Protein AF-A0A7V8NP99-F1 (afdb_monomer_lite)

Organism: NCBI:txid2741543

Structure (mmCIF, N/CA/C/O backbone):
data_AF-A0A7V8NP99-F1
#
_entry.id   AF-A0A7V8NP99-F1
#
loop_
_atom_site.group_PDB
_atom_site.id
_atom_site.type_symbol
_atom_site.label_atom_id
_atom_site.label_alt_id
_atom_site.label_comp_id
_atom_site.label_asym_id
_atom_site.label_entity_id
_atom_site.label_seq_id
_atom_site.pdbx_PDB_ins_code
_atom_site.Cartn_x
_atom_site.Cartn_y
_atom_site.Cartn_z
_atom_site.occupancy
_atom_site.B_iso_or_equiv
_atom_site.auth_seq_id
_atom_site.auth_comp_id
_atom_site.auth_asym_id
_atom_site.auth_atom_id
_atom_site.pdbx_PDB_model_num
ATOM 1 N N . MET A 1 1 ? -17.734 -12.694 -2.875 1.00 79.62 1 MET A N 1
ATOM 2 C CA . MET A 1 1 ? -16.643 -11.754 -2.578 1.00 79.62 1 MET A CA 1
ATOM 3 C C . MET A 1 1 ? -16.928 -11.156 -1.221 1.00 79.62 1 MET A C 1
ATOM 5 O O . MET A 1 1 ? -18.012 -10.601 -1.042 1.00 79.62 1 MET A O 1
ATOM 9 N N . THR A 1 2 ? -16.021 -11.348 -0.272 1.00 93.38 2 THR A N 1
ATOM 10 C CA . THR A 1 2 ? -16.090 -10.681 1.034 1.00 93.38 2 THR A CA 1
ATOM 11 C C . THR A 1 2 ? -15.295 -9.384 0.948 1.00 93.38 2 THR A C 1
ATOM 13 O O . THR A 1 2 ? -14.286 -9.333 0.252 1.00 93.38 2 THR A O 1
ATOM 16 N N . LEU A 1 3 ? -15.763 -8.329 1.617 1.00 96.88 3 LEU A N 1
ATOM 17 C CA . LEU A 1 3 ? -15.001 -7.090 1.746 1.00 96.88 3 LEU A CA 1
ATOM 18 C C . LEU A 1 3 ? -14.357 -7.024 3.122 1.00 96.88 3 LEU A C 1
ATOM 20 O O . LEU A 1 3 ? -15.030 -7.179 4.146 1.00 96.88 3 LEU A O 1
ATOM 24 N N . HIS A 1 4 ? -13.061 -6.748 3.132 1.00 97.94 4 HIS A N 1
ATOM 25 C CA . HIS A 1 4 ? -12.257 -6.646 4.339 1.00 97.94 4 HIS A CA 1
ATOM 26 C C . HIS A 1 4 ? -12.009 -5.178 4.634 1.00 97.94 4 HIS A C 1
ATOM 28 O O . HIS A 1 4 ? -11.407 -4.467 3.833 1.00 97.94 4 HIS A O 1
ATOM 34 N N . LYS A 1 5 ? -12.493 -4.704 5.783 1.00 98.38 5 LYS A N 1
ATOM 35 C CA . LYS A 1 5 ? -12.239 -3.328 6.213 1.00 98.38 5 LYS A CA 1
ATOM 36 C C . LYS A 1 5 ? -10.788 -3.178 6.640 1.00 98.38 5 LYS A C 1
ATOM 38 O O . LYS A 1 5 ? -10.264 -4.023 7.378 1.00 98.38 5 LYS A O 1
ATOM 43 N N . ALA A 1 6 ? -10.188 -2.080 6.220 1.00 98.44 6 ALA A N 1
ATOM 44 C CA . ALA A 1 6 ? -8.817 -1.720 6.501 1.00 98.44 6 ALA A CA 1
ATOM 45 C C . ALA A 1 6 ? -8.732 -0.268 6.974 1.00 98.44 6 ALA A C 1
ATOM 47 O O . ALA A 1 6 ? -9.641 0.528 6.724 1.00 98.44 6 ALA A O 1
ATOM 48 N N . PHE A 1 7 ? -7.626 0.062 7.628 1.00 98.62 7 PHE A N 1
ATOM 49 C CA . PHE A 1 7 ? -7.262 1.440 7.917 1.00 98.62 7 PHE A CA 1
ATOM 50 C C . PHE A 1 7 ? -5.791 1.677 7.590 1.00 98.62 7 PHE A C 1
ATOM 52 O O . PHE A 1 7 ? -4.972 0.760 7.727 1.00 98.62 7 PHE A O 1
ATOM 59 N N . ASP A 1 8 ? -5.475 2.910 7.226 1.00 97.62 8 ASP A N 1
ATOM 60 C CA . ASP A 1 8 ? -4.119 3.431 7.122 1.00 97.62 8 ASP A CA 1
ATOM 61 C C . ASP A 1 8 ? -3.995 4.752 7.893 1.00 97.62 8 ASP A C 1
ATOM 63 O O . ASP A 1 8 ? -4.991 5.381 8.258 1.00 97.62 8 ASP A O 1
ATOM 67 N N . ALA A 1 9 ? -2.766 5.110 8.256 1.00 97.06 9 ALA A N 1
ATOM 68 C CA . ALA A 1 9 ? -2.463 6.368 8.926 1.00 97.06 9 ALA A CA 1
ATOM 69 C C . ALA A 1 9 ? -0.981 6.704 8.774 1.00 97.06 9 ALA A C 1
ATOM 71 O O . ALA A 1 9 ? -0.124 5.824 8.893 1.00 97.06 9 ALA A O 1
ATOM 72 N N . ALA A 1 10 ? -0.657 7.991 8.635 1.00 95.31 10 ALA A N 1
ATOM 73 C CA . ALA A 1 10 ? 0.732 8.436 8.711 1.00 95.31 10 ALA A CA 1
ATOM 74 C C . ALA A 1 10 ? 1.355 8.065 10.066 1.00 95.31 10 ALA A C 1
ATOM 76 O O . ALA A 1 10 ? 2.412 7.438 10.123 1.00 95.31 10 ALA A O 1
ATOM 77 N N . PHE A 1 11 ? 0.649 8.365 11.159 1.00 96.69 11 PHE A N 1
ATOM 78 C CA . PHE A 1 11 ? 1.047 7.992 12.513 1.00 96.69 11 PHE A CA 1
ATOM 79 C C . PHE A 1 11 ? 0.079 6.940 13.067 1.00 96.69 11 PHE A C 1
ATOM 81 O O . PHE A 1 11 ? -1.113 7.225 13.215 1.00 96.69 11 PHE A O 1
ATOM 88 N N . PRO A 1 12 ? 0.555 5.723 13.377 1.00 95.75 12 PRO A N 1
ATOM 89 C CA . PRO A 1 12 ? -0.329 4.622 13.722 1.00 95.75 12 PRO A CA 1
ATOM 90 C C . PRO A 1 12 ? -1.049 4.862 15.061 1.00 95.75 12 PRO A C 1
ATOM 92 O O . PRO A 1 12 ? -0.386 5.156 16.068 1.00 95.75 12 PRO A O 1
ATOM 95 N N . PRO A 1 13 ? -2.381 4.664 15.127 1.00 97.00 13 PRO A N 1
ATOM 96 C CA . PRO A 1 13 ? -3.151 4.834 16.357 1.00 97.00 13 PRO A CA 1
ATOM 97 C C . PRO A 1 13 ? -2.759 3.807 17.430 1.00 97.00 13 PRO A C 1
ATOM 99 O O . PRO A 1 13 ? -2.064 2.826 17.168 1.00 97.00 13 PRO A O 1
ATOM 102 N N . LEU A 1 14 ? -3.226 3.999 18.667 1.00 96.62 14 LEU A N 1
ATOM 103 C CA . LEU A 1 14 ? -2.971 3.047 19.760 1.00 96.62 14 LEU A CA 1
ATOM 104 C C . LEU A 1 14 ? -3.678 1.699 19.555 1.00 96.62 14 LEU A C 1
ATOM 106 O O . LEU A 1 14 ? -3.189 0.674 20.027 1.00 96.62 14 LEU A O 1
ATOM 110 N N . SER A 1 15 ? -4.810 1.694 18.851 1.00 97.00 15 SER A N 1
ATOM 111 C CA . SER A 1 15 ? -5.566 0.493 18.491 1.00 97.00 15 SER A CA 1
ATOM 112 C C . SER A 1 15 ? -6.339 0.701 17.190 1.00 97.00 15 SER A C 1
ATOM 114 O O . SER A 1 15 ? -6.583 1.835 16.779 1.00 97.00 15 SER A O 1
ATOM 116 N N . ALA A 1 16 ? -6.712 -0.397 16.536 1.00 97.69 16 ALA A N 1
ATOM 117 C CA . ALA A 1 16 ? -7.384 -0.346 15.245 1.00 97.69 16 ALA A CA 1
ATOM 118 C C . ALA A 1 16 ? -8.813 0.219 15.362 1.00 97.69 16 ALA A C 1
ATOM 120 O O . ALA A 1 16 ? -9.499 -0.071 16.349 1.00 97.69 16 ALA A O 1
ATOM 121 N N . PRO A 1 17 ? -9.294 0.966 14.352 1.00 98.25 17 PRO A N 1
ATOM 122 C CA . PRO A 1 17 ? -10.703 1.320 14.237 1.00 98.25 17 PRO A CA 1
ATOM 123 C C . PRO A 1 17 ? -11.612 0.086 14.261 1.00 98.25 17 PRO A C 1
ATOM 125 O O . PRO A 1 17 ? -11.267 -0.983 13.747 1.00 98.25 17 PRO A O 1
ATOM 128 N N . ILE A 1 18 ? -12.795 0.232 14.861 1.00 96.44 18 ILE A N 1
ATOM 129 C CA . ILE A 1 18 ? -13.733 -0.880 15.065 1.00 96.44 18 ILE A CA 1
ATOM 130 C C . ILE A 1 18 ? -14.098 -1.539 13.729 1.00 96.44 18 ILE A C 1
ATOM 132 O O . ILE A 1 18 ? -14.502 -0.882 12.771 1.00 96.44 18 ILE A O 1
ATOM 136 N N . GLY A 1 19 ? -13.996 -2.868 13.693 1.00 96.44 19 GLY A N 1
ATOM 137 C CA . GLY A 1 19 ? -14.351 -3.680 12.531 1.00 96.44 19 GLY A CA 1
ATOM 138 C C . GLY A 1 19 ? -13.280 -3.740 11.441 1.00 96.44 19 GLY A C 1
ATOM 139 O O . GLY A 1 19 ? -13.489 -4.457 10.466 1.00 96.44 19 GLY A O 1
ATOM 140 N N . CYS A 1 20 ? -12.149 -3.041 11.592 1.00 98.19 20 CYS A N 1
ATOM 141 C CA . CYS A 1 20 ? -11.011 -3.217 10.696 1.00 98.19 20 CYS A CA 1
ATOM 142 C C . CYS A 1 20 ? -10.295 -4.541 10.977 1.00 98.19 20 CYS A C 1
ATOM 144 O O . CYS A 1 20 ? -10.044 -4.919 12.120 1.00 98.19 20 CYS A O 1
ATOM 146 N N . SER A 1 21 ? -9.960 -5.231 9.896 1.00 97.69 21 SER A N 1
ATOM 147 C CA . SER A 1 21 ? -9.297 -6.539 9.880 1.00 97.69 21 SER A CA 1
ATOM 148 C C . SER A 1 21 ? -7.884 -6.475 9.285 1.00 97.69 21 SER A C 1
ATOM 150 O O . SER A 1 21 ? -7.116 -7.435 9.389 1.00 97.69 21 SER A O 1
ATOM 152 N N . ILE A 1 22 ? -7.536 -5.326 8.700 1.00 97.75 22 ILE A N 1
ATOM 153 C CA . ILE A 1 22 ? -6.258 -5.045 8.056 1.00 97.75 22 ILE A CA 1
ATOM 154 C C . ILE A 1 22 ? -5.721 -3.709 8.581 1.00 97.75 22 ILE A C 1
ATOM 156 O O . ILE A 1 22 ? -6.470 -2.735 8.670 1.00 97.75 22 ILE A O 1
ATOM 160 N N . ALA A 1 23 ? -4.432 -3.674 8.907 1.00 97.50 23 ALA A N 1
ATOM 161 C CA . ALA A 1 23 ? -3.663 -2.453 9.113 1.00 97.50 23 ALA A CA 1
ATOM 162 C C . ALA A 1 23 ? -2.744 -2.220 7.910 1.00 97.50 23 ALA A C 1
ATOM 164 O O . ALA A 1 23 ? -2.070 -3.139 7.439 1.00 97.50 23 ALA A O 1
ATOM 165 N N . ILE A 1 24 ? -2.701 -0.992 7.428 1.00 97.31 24 ILE A N 1
ATOM 166 C CA . ILE A 1 24 ? -1.876 -0.570 6.304 1.00 97.31 24 ILE A CA 1
ATOM 167 C C . ILE A 1 24 ? -0.956 0.536 6.824 1.00 97.31 24 ILE A C 1
ATOM 169 O O . ILE A 1 24 ? -1.385 1.379 7.612 1.00 97.31 24 ILE A O 1
ATOM 173 N N . GLY A 1 25 ? 0.310 0.524 6.425 1.00 96.62 25 GLY A N 1
ATOM 174 C CA . GLY A 1 25 ? 1.291 1.443 6.992 1.00 96.62 25 GLY A CA 1
ATOM 175 C C . GLY A 1 25 ? 2.533 1.596 6.133 1.00 96.62 25 GLY A C 1
ATOM 176 O O . GLY A 1 25 ? 2.891 0.709 5.351 1.00 96.62 25 GLY A O 1
ATOM 177 N N . TYR A 1 26 ? 3.199 2.737 6.293 1.00 97.88 26 TYR A N 1
ATOM 178 C CA . TYR A 1 26 ? 4.383 3.069 5.516 1.00 97.88 26 TYR A CA 1
ATOM 179 C C . TYR A 1 26 ? 5.595 2.261 5.968 1.00 97.88 26 TYR A C 1
ATOM 181 O O . TYR A 1 26 ? 5.900 2.176 7.159 1.00 97.88 26 TYR A O 1
ATOM 189 N N . ILE A 1 27 ? 6.315 1.710 4.995 1.00 96.94 27 ILE A N 1
ATOM 190 C CA . ILE A 1 27 ? 7.559 0.959 5.201 1.00 96.94 27 ILE A CA 1
ATOM 191 C C . ILE A 1 27 ? 8.789 1.661 4.622 1.00 96.94 27 ILE A C 1
ATOM 193 O O . ILE A 1 27 ? 9.912 1.244 4.891 1.00 96.94 27 ILE A O 1
ATOM 197 N N . GLY A 1 28 ? 8.601 2.725 3.838 1.00 97.56 28 GLY A N 1
ATOM 198 C CA . GLY A 1 28 ? 9.699 3.475 3.240 1.00 97.56 28 GLY A CA 1
ATOM 199 C C . GLY A 1 28 ? 9.266 4.376 2.088 1.00 97.56 28 GLY A C 1
ATOM 200 O O . GLY A 1 28 ? 8.075 4.571 1.843 1.00 97.56 28 GLY A O 1
ATOM 201 N N . GLY A 1 29 ? 10.271 4.885 1.377 1.00 97.19 29 GLY A N 1
ATOM 202 C CA . GLY A 1 29 ? 10.128 5.819 0.262 1.00 97.19 29 GLY A CA 1
ATOM 203 C C . GLY A 1 29 ? 10.403 7.258 0.688 1.00 97.19 29 GLY A C 1
ATOM 204 O O . GLY A 1 29 ? 10.191 7.629 1.846 1.00 97.19 29 GLY A O 1
ATOM 205 N N . LYS A 1 30 ? 10.930 8.074 -0.232 1.00 96.69 30 LYS A N 1
ATOM 206 C CA . LYS A 1 30 ? 11.382 9.439 0.095 1.00 96.69 30 LYS A CA 1
ATOM 207 C C . LYS A 1 30 ? 10.254 10.402 0.462 1.00 96.69 30 LYS A C 1
ATOM 209 O O . LYS A 1 30 ? 10.541 11.447 1.042 1.00 96.69 30 LYS A O 1
ATOM 214 N N . ARG A 1 31 ? 8.999 10.068 0.145 1.00 97.06 31 ARG A N 1
ATOM 215 C CA . ARG A 1 31 ? 7.827 10.900 0.454 1.00 97.06 31 ARG A CA 1
ATOM 216 C C . ARG A 1 31 ? 7.013 10.405 1.648 1.00 97.06 31 ARG A C 1
ATOM 218 O O . ARG A 1 31 ? 6.062 11.075 2.040 1.00 97.06 31 ARG A O 1
ATOM 225 N N . ALA A 1 32 ? 7.388 9.283 2.264 1.00 96.38 32 ALA A N 1
ATOM 226 C CA . ALA A 1 32 ? 6.669 8.765 3.421 1.00 96.38 32 ALA A CA 1
ATOM 227 C C . ALA A 1 32 ? 6.763 9.745 4.600 1.00 96.38 32 ALA A C 1
ATOM 229 O O . ALA A 1 32 ? 7.853 10.060 5.075 1.00 96.38 32 ALA A O 1
ATOM 230 N N . THR A 1 33 ? 5.614 10.204 5.105 1.00 95.25 33 THR A N 1
ATOM 231 C CA . THR A 1 33 ? 5.568 11.140 6.242 1.00 95.25 33 THR A CA 1
ATOM 232 C C . THR A 1 33 ? 6.127 10.519 7.523 1.00 95.25 33 THR A C 1
ATOM 234 O O . THR A 1 33 ? 6.794 11.197 8.300 1.00 95.25 33 THR A O 1
ATOM 237 N N . ASN A 1 34 ? 5.858 9.231 7.749 1.00 96.06 34 ASN A N 1
ATOM 238 C CA . ASN A 1 34 ? 6.353 8.490 8.903 1.00 96.06 34 ASN A CA 1
ATOM 239 C C . ASN A 1 34 ? 6.391 6.990 8.596 1.00 96.06 34 ASN A C 1
ATOM 241 O O . ASN A 1 34 ? 5.351 6.362 8.422 1.00 96.06 34 ASN A O 1
ATOM 245 N N . VAL A 1 35 ? 7.588 6.409 8.547 1.00 97.50 35 VAL A N 1
ATOM 246 C CA . VAL A 1 35 ? 7.756 4.957 8.415 1.00 97.50 35 VAL A CA 1
ATOM 247 C C . VAL A 1 35 ? 7.428 4.306 9.753 1.00 97.50 35 VAL A C 1
ATOM 249 O O . VAL A 1 35 ? 8.059 4.614 10.764 1.00 97.50 35 VAL A O 1
ATOM 252 N N . TRP A 1 36 ? 6.454 3.398 9.759 1.00 96.62 36 TRP A N 1
ATOM 253 C CA . TRP A 1 36 ? 6.044 2.712 10.978 1.00 96.62 36 TRP A CA 1
ATOM 254 C C . TRP A 1 36 ? 7.177 1.819 11.482 1.00 96.62 36 TRP A C 1
ATOM 256 O O . TRP A 1 36 ? 7.706 0.962 10.769 1.00 96.62 36 TRP A O 1
ATOM 266 N N . THR A 1 37 ? 7.517 1.987 12.751 1.00 94.19 37 THR A N 1
ATOM 267 C CA . THR A 1 37 ? 8.476 1.142 13.452 1.00 94.19 37 THR A CA 1
ATOM 268 C C . THR A 1 37 ? 7.926 -0.272 13.641 1.00 94.19 37 THR A C 1
ATOM 270 O O . THR A 1 37 ? 6.717 -0.521 13.659 1.00 94.19 37 THR A O 1
ATOM 273 N N . LEU A 1 38 ? 8.825 -1.226 13.884 1.00 91.94 38 LEU A N 1
ATOM 274 C CA . LEU A 1 38 ? 8.449 -2.605 14.198 1.00 91.94 38 LEU A CA 1
ATOM 275 C C . LEU A 1 38 ? 7.500 -2.701 15.406 1.00 91.94 38 LEU A C 1
ATOM 277 O O . LEU A 1 38 ? 6.571 -3.510 15.403 1.00 91.94 38 LEU A O 1
ATOM 281 N N . GLN A 1 39 ? 7.718 -1.888 16.446 1.00 92.25 39 GLN A N 1
ATOM 282 C CA . GLN A 1 39 ? 6.855 -1.877 17.628 1.00 92.25 39 GLN A CA 1
ATOM 283 C C . GLN A 1 39 ? 5.440 -1.412 17.277 1.00 92.25 39 GLN A C 1
ATOM 285 O O . GLN A 1 39 ? 4.464 -1.977 17.774 1.00 92.25 39 GLN A O 1
ATOM 290 N N . GLU A 1 40 ? 5.319 -0.420 16.398 1.00 95.31 40 GLU A N 1
ATOM 291 C CA . GLU A 1 40 ? 4.025 0.078 15.951 1.00 95.31 40 GLU A CA 1
ATOM 292 C C . GLU A 1 40 ? 3.275 -0.967 15.130 1.00 95.31 40 GLU A C 1
ATOM 294 O O . GLU A 1 40 ? 2.107 -1.222 15.421 1.00 95.31 40 GLU A O 1
ATOM 299 N N . TRP A 1 41 ? 3.951 -1.653 14.205 1.00 94.81 41 TRP A N 1
ATOM 300 C CA . TRP A 1 41 ? 3.371 -2.790 13.489 1.00 94.81 41 TRP A CA 1
ATOM 301 C C . TRP A 1 41 ? 2.950 -3.933 14.424 1.00 94.81 41 TRP A C 1
ATOM 303 O O . TRP A 1 41 ? 1.896 -4.546 14.225 1.00 94.81 41 TRP A O 1
ATOM 313 N N . LYS A 1 42 ? 3.734 -4.220 15.473 1.00 93.12 42 LYS A N 1
ATOM 314 C CA . LYS A 1 42 ? 3.415 -5.262 16.467 1.00 93.12 42 LYS A CA 1
ATOM 315 C C . LYS A 1 42 ? 2.129 -4.970 17.251 1.00 93.12 42 LYS A C 1
ATOM 317 O O . LYS A 1 42 ? 1.462 -5.926 17.648 1.00 93.12 42 LYS A O 1
ATOM 322 N N . ARG A 1 43 ? 1.711 -3.704 17.409 1.00 93.88 43 ARG A N 1
ATOM 323 C CA . ARG A 1 43 ? 0.402 -3.364 18.021 1.00 93.88 43 ARG A CA 1
ATOM 324 C C . ARG A 1 43 ? -0.778 -3.962 17.257 1.00 93.88 43 ARG A C 1
ATOM 326 O O . ARG A 1 43 ? -1.807 -4.262 17.854 1.00 93.88 43 ARG A O 1
ATOM 333 N N . PHE A 1 44 ? -0.609 -4.188 15.957 1.00 95.00 44 PHE A N 1
ATOM 334 C CA . PHE A 1 44 ? -1.636 -4.730 15.070 1.00 95.00 44 PHE A CA 1
ATOM 335 C C . PHE A 1 44 ? -1.325 -6.160 14.621 1.00 95.00 44 PHE A C 1
ATOM 337 O O . PHE A 1 44 ? -1.780 -6.580 13.561 1.00 95.00 44 PHE A O 1
ATOM 344 N N . ALA A 1 45 ? -0.546 -6.927 15.394 1.00 92.50 45 ALA A N 1
ATOM 345 C CA . ALA A 1 45 ? -0.106 -8.271 14.999 1.00 92.50 45 ALA A CA 1
ATOM 346 C C . ALA A 1 45 ? -1.254 -9.283 14.796 1.00 92.50 45 ALA A C 1
ATOM 348 O O . ALA A 1 45 ? -1.068 -10.295 14.122 1.00 92.50 45 ALA A O 1
ATOM 349 N N . LEU A 1 46 ? -2.431 -9.013 15.372 1.00 92.38 46 LEU A N 1
ATOM 350 C CA . LEU A 1 46 ? -3.642 -9.820 15.185 1.00 92.38 46 LEU A CA 1
ATOM 351 C C . LEU A 1 46 ? -4.384 -9.510 13.876 1.00 92.38 46 LEU A C 1
ATOM 353 O O . LEU A 1 46 ? -5.246 -10.288 13.472 1.00 92.38 46 LEU A O 1
ATOM 357 N N . LEU A 1 47 ? -4.065 -8.390 13.224 1.00 95.31 47 LEU A N 1
ATOM 358 C CA . LEU A 1 47 ? -4.631 -8.005 11.937 1.00 95.31 47 LEU A CA 1
ATOM 359 C C . LEU A 1 47 ? -3.774 -8.538 10.789 1.00 95.31 47 LEU A C 1
ATOM 361 O O . LEU A 1 47 ? -2.600 -8.889 10.956 1.00 95.31 47 LEU A O 1
ATOM 365 N N . ARG A 1 48 ? -4.357 -8.560 9.591 1.00 94.56 48 ARG A N 1
ATOM 366 C CA . ARG A 1 48 ? -3.553 -8.603 8.369 1.00 94.56 48 ARG A CA 1
ATOM 367 C C 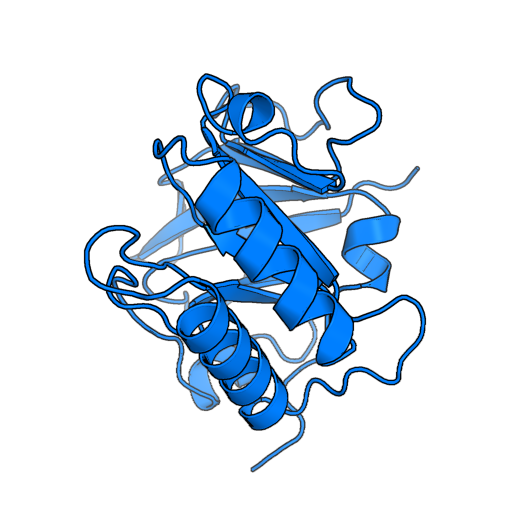. ARG A 1 48 ? -2.822 -7.280 8.185 1.00 94.56 48 ARG A C 1
ATOM 369 O O . ARG A 1 48 ? -3.270 -6.252 8.686 1.00 94.56 48 ARG A O 1
ATOM 376 N N . GLN A 1 49 ? -1.691 -7.314 7.495 1.00 94.88 49 GLN A N 1
ATOM 377 C CA . GLN A 1 49 ? -0.826 -6.151 7.342 1.00 94.88 49 GLN A CA 1
ATOM 378 C C . GLN A 1 49 ? -0.400 -5.967 5.893 1.00 94.88 49 GLN A C 1
ATOM 380 O O . GLN A 1 49 ? -0.013 -6.938 5.240 1.00 94.88 49 GLN A O 1
ATOM 385 N N . ILE A 1 50 ? -0.490 -4.737 5.396 1.00 95.75 50 ILE A N 1
ATOM 386 C CA . ILE A 1 50 ? -0.133 -4.391 4.019 1.00 95.75 50 ILE A CA 1
ATOM 387 C C . ILE A 1 50 ? 0.906 -3.261 4.045 1.00 95.75 50 ILE A C 1
ATOM 389 O O . ILE A 1 50 ? 0.5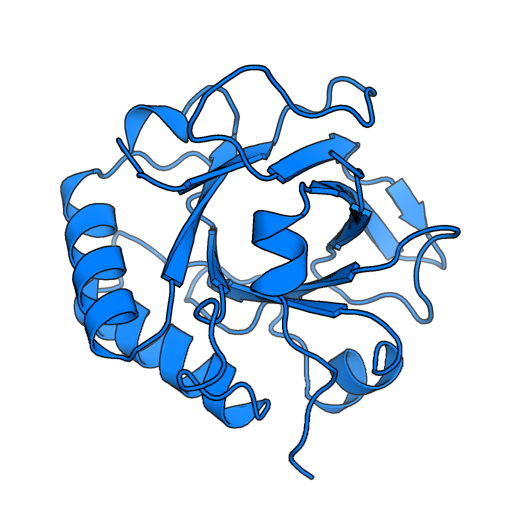97 -2.178 4.547 1.00 95.75 50 ILE A O 1
ATOM 393 N N . PRO A 1 51 ? 2.127 -3.491 3.528 1.00 95.94 51 PRO A N 1
ATOM 394 C CA . PRO A 1 51 ? 3.109 -2.429 3.360 1.00 95.94 51 PRO A CA 1
ATOM 395 C C . PRO A 1 51 ? 2.698 -1.410 2.309 1.00 95.94 51 PRO A C 1
ATOM 397 O O . PRO A 1 51 ? 2.255 -1.785 1.221 1.00 95.94 51 PRO A O 1
ATOM 400 N N . VAL A 1 52 ? 2.999 -0.146 2.594 1.00 98.12 52 VAL A N 1
ATOM 401 C CA . VAL A 1 52 ? 2.964 0.951 1.628 1.00 98.12 52 VAL A CA 1
ATOM 402 C C . VAL A 1 52 ? 4.359 1.552 1.474 1.00 98.12 52 VAL A C 1
ATOM 404 O O . VAL A 1 52 ? 5.022 1.880 2.461 1.00 98.12 52 VAL A O 1
ATOM 407 N N . TYR A 1 53 ? 4.807 1.713 0.235 1.00 98.56 53 TYR A N 1
ATOM 408 C CA . TYR A 1 53 ? 6.024 2.437 -0.119 1.00 98.56 53 TYR A CA 1
ATOM 409 C C . TYR A 1 53 ? 5.649 3.719 -0.866 1.00 98.56 53 TYR A C 1
ATOM 411 O O . TYR A 1 53 ? 4.892 3.647 -1.834 1.00 98.56 53 TYR A O 1
ATOM 419 N N . VAL A 1 54 ? 6.178 4.867 -0.432 1.00 98.25 54 VAL A N 1
ATOM 420 C CA . VAL A 1 54 ? 5.809 6.196 -0.959 1.00 98.25 54 VAL A CA 1
ATOM 421 C C . VAL A 1 54 ? 7.008 6.823 -1.688 1.00 98.25 54 VAL A C 1
ATOM 423 O O . VAL A 1 54 ? 7.797 7.559 -1.076 1.00 98.25 54 VAL A O 1
ATOM 426 N N . PRO A 1 55 ? 7.230 6.483 -2.970 1.00 97.94 55 PRO A N 1
ATOM 427 C CA . PRO A 1 55 ? 8.396 6.942 -3.710 1.00 97.94 55 PRO A CA 1
ATOM 428 C C . PRO A 1 55 ? 8.348 8.443 -4.027 1.00 97.94 55 PRO A C 1
ATOM 430 O O . PRO A 1 55 ? 7.289 9.043 -4.202 1.00 97.94 55 PRO A O 1
ATOM 433 N N . ASP A 1 56 ? 9.523 9.038 -4.206 1.00 97.50 56 ASP A N 1
ATOM 434 C CA . ASP A 1 56 ? 9.684 10.263 -4.992 1.00 97.50 56 ASP A CA 1
ATOM 435 C C . ASP A 1 56 ? 10.116 9.900 -6.418 1.00 97.50 56 ASP A C 1
ATOM 437 O O . ASP A 1 56 ? 11.271 9.548 -6.661 1.00 97.50 56 ASP A O 1
ATOM 441 N N . LEU A 1 57 ? 9.199 10.012 -7.380 1.00 96.25 57 LEU A N 1
ATOM 442 C CA . LEU A 1 57 ? 9.435 9.616 -8.774 1.00 96.25 57 LEU A CA 1
ATOM 443 C C . LEU A 1 57 ? 10.529 10.451 -9.463 1.00 96.25 57 LEU A C 1
ATOM 445 O O . LEU A 1 57 ? 11.084 10.023 -10.474 1.00 96.25 57 LEU A O 1
ATOM 449 N N . THR A 1 58 ? 10.860 11.630 -8.927 1.00 96.00 58 THR A N 1
ATOM 450 C CA . THR A 1 58 ? 11.900 12.512 -9.479 1.00 96.00 58 THR A CA 1
ATOM 451 C C . THR A 1 58 ? 13.278 12.247 -8.877 1.00 96.00 58 THR A C 1
ATOM 453 O O . THR A 1 58 ? 14.298 12.529 -9.509 1.00 96.00 58 THR A O 1
ATOM 456 N N . LEU A 1 59 ? 13.324 11.689 -7.663 1.00 96.12 59 LEU A N 1
ATOM 457 C CA . LEU A 1 59 ? 14.558 11.454 -6.912 1.00 96.12 59 LEU A CA 1
ATOM 458 C C . LEU A 1 59 ? 14.929 9.975 -6.787 1.00 96.12 59 LEU A C 1
ATOM 460 O O . LEU A 1 59 ? 16.026 9.668 -6.303 1.00 96.12 59 LEU A O 1
ATOM 464 N N . GLU A 1 60 ? 14.032 9.062 -7.143 1.00 97.44 60 GLU A N 1
ATOM 465 C CA . GLU A 1 60 ? 14.225 7.620 -7.020 1.00 97.44 60 GLU A CA 1
ATOM 466 C C . GLU A 1 60 ? 14.116 6.942 -8.377 1.00 97.44 60 GLU A C 1
ATOM 468 O O . GLU A 1 60 ? 13.155 7.121 -9.127 1.00 97.44 60 GLU A O 1
ATOM 473 N N . LYS A 1 61 ? 15.109 6.106 -8.684 1.00 97.81 61 LYS A N 1
ATOM 474 C CA . LYS A 1 61 ? 15.011 5.201 -9.823 1.00 97.81 61 LYS A CA 1
ATOM 475 C C . LYS A 1 61 ? 14.024 4.086 -9.466 1.00 97.81 61 LYS A C 1
ATOM 477 O O . LYS A 1 61 ? 14.102 3.561 -8.355 1.00 97.81 61 LYS A O 1
ATOM 482 N N . PRO A 1 62 ? 13.151 3.670 -10.395 1.00 97.94 62 PRO A N 1
ATOM 483 C CA . PRO A 1 62 ? 12.085 2.714 -10.097 1.00 97.94 62 PRO A CA 1
ATOM 484 C C . PRO A 1 62 ? 12.604 1.359 -9.604 1.00 97.94 62 PRO A C 1
ATOM 486 O O . PRO A 1 62 ? 12.031 0.783 -8.685 1.00 97.94 62 PRO A O 1
ATOM 489 N N . ALA A 1 63 ? 13.712 0.863 -10.163 1.00 97.69 63 ALA A N 1
ATOM 490 C CA . ALA A 1 63 ? 14.312 -0.395 -9.721 1.00 97.69 63 ALA A CA 1
ATOM 491 C C . ALA A 1 63 ? 14.886 -0.304 -8.296 1.00 97.69 63 ALA A C 1
ATOM 493 O O . ALA A 1 63 ? 14.651 -1.200 -7.492 1.00 97.69 63 ALA A O 1
ATOM 494 N N . ASP A 1 64 ? 15.573 0.793 -7.964 1.00 98.25 64 ASP A N 1
ATOM 495 C CA . ASP A 1 64 ? 16.137 1.001 -6.624 1.00 98.25 64 ASP A CA 1
ATOM 496 C C . ASP A 1 64 ? 15.012 1.150 -5.583 1.00 98.25 64 ASP A C 1
ATOM 498 O O . ASP A 1 64 ? 15.064 0.541 -4.516 1.00 98.25 64 ASP A O 1
ATOM 502 N N . ALA A 1 65 ? 13.953 1.898 -5.917 1.00 98.56 65 ALA A N 1
ATOM 503 C CA . ALA A 1 65 ? 12.756 2.028 -5.085 1.00 98.56 65 ALA A CA 1
ATOM 504 C C . ALA A 1 65 ? 12.076 0.670 -4.838 1.00 98.56 65 ALA A C 1
ATOM 506 O O . ALA A 1 65 ? 11.697 0.365 -3.708 1.00 98.56 65 ALA A O 1
ATOM 507 N N . ALA A 1 66 ? 11.956 -0.167 -5.872 1.00 98.44 66 ALA A N 1
ATOM 508 C CA . ALA A 1 66 ? 11.378 -1.504 -5.761 1.00 98.44 66 ALA A CA 1
ATOM 509 C C . ALA A 1 66 ? 12.193 -2.424 -4.844 1.00 98.44 66 ALA A C 1
ATOM 511 O O . ALA A 1 66 ? 11.612 -3.073 -3.971 1.00 98.44 66 ALA A O 1
ATOM 512 N N . VAL A 1 67 ? 13.522 -2.451 -4.994 1.00 98.19 67 VAL A N 1
ATOM 513 C CA . VAL A 1 67 ? 14.410 -3.227 -4.110 1.00 98.19 67 VAL A CA 1
ATOM 514 C C . VAL A 1 67 ? 14.279 -2.741 -2.668 1.00 98.19 67 VAL A C 1
ATOM 516 O O . VAL A 1 67 ? 14.030 -3.548 -1.776 1.00 98.19 67 VAL A O 1
ATOM 519 N N . ASN A 1 68 ? 14.327 -1.425 -2.442 1.00 98.25 68 ASN A N 1
ATOM 520 C CA . ASN A 1 68 ? 14.157 -0.840 -1.111 1.00 98.25 68 ASN A CA 1
ATOM 521 C C . ASN A 1 68 ? 12.806 -1.210 -0.479 1.00 98.25 68 ASN A C 1
ATOM 523 O O . ASN A 1 68 ? 12.746 -1.523 0.709 1.00 98.25 68 ASN A O 1
ATOM 527 N N . ALA A 1 69 ? 11.721 -1.188 -1.259 1.00 97.88 69 ALA A N 1
ATOM 528 C CA . ALA A 1 69 ? 10.397 -1.584 -0.790 1.00 97.88 69 ALA A CA 1
ATOM 529 C C . ALA A 1 69 ? 10.356 -3.069 -0.392 1.00 97.88 69 ALA A C 1
ATOM 531 O O . ALA A 1 69 ? 9.837 -3.416 0.671 1.00 97.88 69 ALA A O 1
ATOM 532 N N . CYS A 1 70 ? 10.940 -3.944 -1.214 1.00 96.25 70 CYS A N 1
ATOM 533 C CA . CYS A 1 70 ? 10.998 -5.380 -0.945 1.00 96.25 70 CYS A CA 1
ATOM 534 C C . CYS A 1 70 ? 11.868 -5.697 0.278 1.00 96.25 70 CYS A C 1
ATOM 536 O O . CYS A 1 70 ? 11.470 -6.498 1.124 1.00 96.25 70 CYS A O 1
ATOM 538 N N . ASP A 1 71 ? 13.017 -5.041 0.424 1.00 95.62 71 ASP A N 1
ATOM 539 C CA . ASP A 1 71 ? 13.905 -5.224 1.573 1.00 95.62 71 ASP A CA 1
ATOM 540 C C . ASP A 1 71 ? 13.273 -4.715 2.870 1.00 95.62 71 ASP A C 1
ATOM 542 O O . ASP A 1 71 ? 13.328 -5.399 3.897 1.00 95.62 71 ASP A O 1
ATOM 546 N N . ALA A 1 72 ? 12.582 -3.574 2.823 1.00 94.81 72 ALA A N 1
ATOM 547 C CA . ALA A 1 72 ? 11.808 -3.084 3.957 1.00 94.81 72 ALA A CA 1
ATOM 548 C C . ALA A 1 72 ? 10.688 -4.072 4.342 1.00 94.81 72 ALA A C 1
ATOM 550 O O . ALA A 1 72 ? 10.555 -4.413 5.520 1.00 94.81 72 ALA A O 1
ATOM 551 N N . ALA A 1 73 ? 9.954 -4.628 3.372 1.00 92.88 73 ALA A N 1
ATOM 552 C CA . ALA A 1 73 ? 8.953 -5.666 3.630 1.00 92.88 73 ALA A CA 1
ATOM 553 C C . ALA A 1 73 ? 9.565 -6.938 4.259 1.00 92.88 73 ALA A C 1
ATOM 555 O O . ALA A 1 73 ? 9.035 -7.471 5.241 1.00 92.88 73 ALA A O 1
ATOM 556 N N . ARG A 1 74 ? 10.719 -7.397 3.758 1.00 91.38 74 ARG A N 1
ATOM 557 C CA . ARG A 1 74 ? 11.454 -8.546 4.319 1.00 91.38 74 ARG A CA 1
ATOM 558 C C . ARG A 1 74 ? 11.941 -8.291 5.737 1.00 91.38 74 ARG A C 1
ATOM 560 O O . ARG A 1 74 ? 11.864 -9.197 6.564 1.00 91.38 74 ARG A O 1
ATOM 567 N N . SER A 1 75 ? 12.390 -7.074 6.044 1.00 89.19 75 SER A N 1
ATOM 568 C CA . SER A 1 75 ? 12.842 -6.706 7.394 1.00 89.19 75 SER A CA 1
ATOM 569 C C . SER A 1 75 ? 11.728 -6.829 8.444 1.00 89.19 75 SER A C 1
ATOM 571 O O . SER A 1 75 ? 11.989 -7.147 9.603 1.00 89.19 75 SER A O 1
ATOM 573 N N . LEU A 1 76 ? 10.467 -6.687 8.019 1.00 86.50 76 LEU A N 1
ATOM 574 C CA . LEU A 1 76 ? 9.281 -6.913 8.848 1.00 86.50 76 LEU A CA 1
ATOM 575 C C . LEU A 1 76 ? 8.877 -8.400 8.917 1.00 86.50 76 LEU A C 1
ATOM 577 O O . LEU A 1 76 ? 7.966 -8.773 9.655 1.00 86.50 76 LEU A O 1
ATOM 581 N N . GLY A 1 77 ? 9.579 -9.285 8.208 1.00 84.19 77 GLY A N 1
ATOM 582 C CA . GLY A 1 77 ? 9.320 -10.725 8.173 1.00 84.19 77 GLY A CA 1
ATOM 583 C C . GLY A 1 77 ? 8.262 -11.144 7.156 1.00 84.19 77 GLY A C 1
ATOM 584 O O . GLY A 1 77 ? 7.697 -12.238 7.272 1.00 84.19 77 GLY A O 1
ATOM 585 N N . TRP A 1 78 ? 7.973 -10.299 6.164 1.00 85.94 78 TRP A N 1
ATOM 586 C CA . TRP A 1 78 ? 7.143 -10.679 5.027 1.00 85.94 78 TRP A CA 1
ATOM 587 C C . TRP A 1 78 ? 8.014 -11.302 3.940 1.00 85.94 78 TRP A C 1
ATOM 589 O O . TRP A 1 78 ? 8.792 -10.624 3.278 1.00 85.94 78 TRP A O 1
ATOM 599 N N . ALA A 1 79 ? 7.896 -12.620 3.787 1.00 78.44 79 ALA A N 1
ATOM 600 C CA . ALA A 1 79 ? 8.620 -13.384 2.781 1.00 78.44 79 ALA A CA 1
ATOM 601 C C . ALA A 1 79 ? 7.799 -13.520 1.478 1.00 78.44 79 ALA A C 1
ATOM 603 O O . ALA A 1 79 ? 6.573 -13.672 1.553 1.00 78.44 79 ALA A O 1
ATOM 604 N N . PRO A 1 80 ? 8.454 -13.500 0.302 1.00 73.06 80 PRO A N 1
ATOM 605 C CA . PRO A 1 80 ? 7.801 -13.570 -1.012 1.00 73.06 80 PRO A CA 1
ATOM 606 C C . PRO A 1 80 ? 7.220 -14.952 -1.373 1.00 73.06 80 PRO A C 1
ATOM 608 O O . PRO A 1 80 ? 6.464 -15.085 -2.329 1.00 73.06 80 PRO A O 1
ATOM 611 N N . ASP A 1 81 ? 7.548 -16.006 -0.625 1.00 61.25 81 ASP A N 1
ATOM 612 C CA . ASP A 1 81 ? 7.279 -17.408 -0.978 1.00 61.25 81 ASP A CA 1
ATOM 613 C C . ASP A 1 81 ? 5.912 -17.949 -0.516 1.00 61.25 81 ASP A C 1
ATOM 615 O O . ASP A 1 81 ? 5.577 -19.113 -0.755 1.00 61.25 81 ASP A O 1
ATOM 619 N N . GLN A 1 82 ? 5.082 -17.118 0.114 1.00 62.09 82 GLN A N 1
ATOM 620 C CA . GLN A 1 82 ? 3.716 -17.500 0.463 1.00 62.09 82 GLN A CA 1
ATOM 621 C C . GLN A 1 82 ? 2.818 -17.176 -0.724 1.00 62.09 82 GLN A C 1
ATOM 623 O O . GLN A 1 82 ? 2.598 -16.006 -0.993 1.00 62.09 82 GLN A O 1
ATOM 628 N N . ARG A 1 83 ? 2.317 -18.184 -1.450 1.00 60.19 83 ARG A N 1
ATOM 629 C CA . ARG A 1 83 ? 1.276 -17.958 -2.465 1.00 60.19 83 ARG A CA 1
ATOM 630 C C . ARG A 1 83 ? -0.088 -17.742 -1.784 1.00 60.19 83 ARG A C 1
ATOM 632 O O . ARG A 1 83 ? -0.419 -18.531 -0.894 1.00 60.19 83 ARG A O 1
ATOM 639 N N . PRO A 1 84 ? -0.893 -16.757 -2.225 1.00 67.38 84 PRO A N 1
ATOM 640 C CA . PRO A 1 84 ? -0.584 -15.778 -3.277 1.00 67.38 84 PRO A CA 1
ATOM 641 C C . PRO A 1 84 ? 0.471 -14.758 -2.834 1.00 67.38 84 PRO A C 1
ATOM 643 O O . PRO A 1 84 ? 0.538 -14.428 -1.652 1.00 67.38 84 PRO A O 1
ATOM 646 N N . ASN A 1 85 ? 1.281 -14.294 -3.798 1.00 81.62 85 ASN A N 1
ATOM 647 C CA . ASN A 1 85 ? 2.428 -13.417 -3.558 1.00 81.62 85 ASN A CA 1
ATOM 648 C C . ASN A 1 85 ? 2.054 -12.241 -2.651 1.00 81.62 85 ASN A C 1
ATOM 650 O O . ASN A 1 85 ? 0.976 -11.654 -2.761 1.00 81.62 85 ASN A O 1
ATOM 654 N N . ARG A 1 86 ? 2.980 -11.880 -1.763 1.00 90.94 86 ARG A N 1
ATOM 655 C CA . ARG A 1 86 ? 2.794 -10.762 -0.841 1.00 90.94 86 ARG A CA 1
ATOM 656 C C . ARG A 1 86 ? 2.671 -9.448 -1.598 1.00 90.94 86 ARG A C 1
ATOM 658 O O . ARG A 1 86 ? 3.519 -9.142 -2.431 1.00 90.94 86 ARG A O 1
ATOM 665 N N . VAL A 1 87 ? 1.636 -8.676 -1.276 1.00 94.44 87 VAL A N 1
ATOM 666 C CA . VAL A 1 87 ? 1.406 -7.368 -1.896 1.00 94.44 87 VAL A CA 1
ATOM 667 C C . VAL A 1 87 ? 2.267 -6.289 -1.244 1.00 94.44 87 VAL A C 1
ATOM 669 O O . VAL A 1 87 ? 2.428 -6.265 -0.023 1.00 94.44 87 VAL A O 1
ATOM 672 N N . ILE A 1 88 ? 2.785 -5.382 -2.065 1.00 96.62 88 ILE A N 1
ATOM 673 C CA . ILE A 1 88 ? 3.369 -4.102 -1.670 1.00 96.62 88 ILE A CA 1
ATOM 674 C C . ILE A 1 88 ? 2.594 -3.020 -2.410 1.00 96.62 88 ILE A C 1
ATOM 676 O O . ILE A 1 88 ? 2.563 -2.992 -3.642 1.00 96.62 88 ILE A O 1
ATOM 680 N N . VAL A 1 89 ? 1.965 -2.126 -1.656 1.00 98.25 89 VAL A N 1
ATOM 681 C CA . VAL A 1 89 ? 1.283 -0.971 -2.228 1.00 98.25 89 VAL A CA 1
ATOM 682 C C . VAL A 1 89 ? 2.322 0.103 -2.542 1.00 98.25 89 VAL A C 1
ATOM 684 O O . VAL A 1 89 ? 3.126 0.475 -1.689 1.00 98.25 89 VAL A O 1
ATOM 687 N N . CYS A 1 90 ? 2.319 0.588 -3.777 1.00 98.56 90 CYS A N 1
ATOM 688 C CA . CYS A 1 90 ? 3.108 1.727 -4.219 1.00 98.56 90 CYS A CA 1
ATOM 689 C C . CYS A 1 90 ? 2.196 2.951 -4.248 1.00 98.56 90 CYS A C 1
ATOM 691 O O . CYS A 1 90 ? 1.296 3.026 -5.086 1.00 98.56 90 CYS A O 1
ATOM 693 N N . ASP A 1 91 ? 2.407 3.874 -3.317 1.00 98.19 91 ASP A N 1
ATOM 694 C CA . ASP A 1 91 ? 1.630 5.104 -3.223 1.00 98.19 91 ASP A CA 1
ATOM 695 C C . ASP A 1 91 ? 2.163 6.141 -4.212 1.00 98.19 91 ASP A C 1
ATOM 697 O O . ASP A 1 91 ? 3.197 6.773 -3.997 1.00 98.19 91 ASP A O 1
ATOM 701 N N . LEU A 1 92 ? 1.459 6.284 -5.331 1.00 97.06 92 LEU A N 1
ATOM 702 C CA . LEU A 1 92 ? 1.767 7.266 -6.364 1.00 97.06 92 LEU A CA 1
ATOM 703 C C . LEU A 1 92 ? 1.076 8.611 -6.093 1.00 97.06 92 LEU A C 1
ATOM 705 O O . LEU A 1 92 ? 1.334 9.575 -6.818 1.00 97.06 92 LEU A O 1
ATOM 709 N N . GLU A 1 93 ? 0.217 8.695 -5.072 1.00 91.62 93 GLU A N 1
ATOM 710 C CA . GLU A 1 93 ? -0.686 9.809 -4.785 1.00 91.62 93 GLU A CA 1
ATOM 711 C C . GLU A 1 93 ? -1.455 10.274 -6.042 1.00 91.62 93 GLU A C 1
ATOM 713 O O . GLU A 1 93 ? -2.410 9.640 -6.491 1.00 91.62 93 GLU A O 1
ATOM 718 N N . THR A 1 94 ? -1.032 11.397 -6.629 1.00 93.19 94 THR A N 1
ATOM 719 C CA . THR A 1 94 ? -1.597 12.001 -7.845 1.00 93.19 94 THR A CA 1
ATOM 720 C C . THR A 1 94 ? -0.671 11.872 -9.059 1.00 93.19 94 THR A C 1
ATOM 722 O O . THR A 1 94 ? -0.985 12.364 -10.141 1.00 93.19 94 THR A O 1
ATOM 725 N N . SER A 1 95 ? 0.471 11.203 -8.907 1.00 94.94 95 SER A N 1
ATOM 726 C CA . SER A 1 95 ? 1.499 11.102 -9.940 1.00 94.94 95 SER A CA 1
ATOM 727 C C . SER A 1 95 ? 1.111 10.112 -11.037 1.00 94.94 95 SER A C 1
ATOM 729 O O . SER A 1 95 ? 0.603 9.018 -10.776 1.00 94.94 95 SER A O 1
ATOM 731 N N . ILE A 1 96 ? 1.408 10.482 -12.283 1.00 95.94 96 ILE A N 1
ATOM 732 C CA . ILE A 1 96 ? 1.229 9.632 -13.461 1.00 95.94 96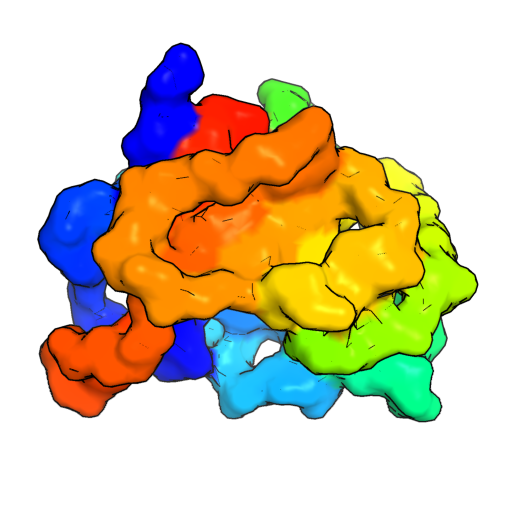 ILE A CA 1
ATOM 733 C C . ILE A 1 96 ? 2.591 9.462 -14.130 1.00 95.94 96 ILE A C 1
ATOM 735 O O . ILE A 1 96 ? 3.088 10.374 -14.789 1.00 95.94 96 ILE A O 1
ATOM 739 N N . ASP A 1 97 ? 3.181 8.280 -13.981 1.00 97.25 97 ASP A N 1
ATOM 740 C CA . ASP A 1 97 ? 4.374 7.865 -14.718 1.00 97.25 97 ASP A CA 1
ATOM 741 C C . ASP A 1 97 ? 4.324 6.355 -14.964 1.00 97.25 97 ASP A C 1
ATOM 743 O O . ASP A 1 97 ? 4.852 5.530 -14.213 1.00 97.25 97 ASP A O 1
ATOM 747 N N . ARG A 1 98 ? 3.682 5.996 -16.079 1.00 96.75 98 AR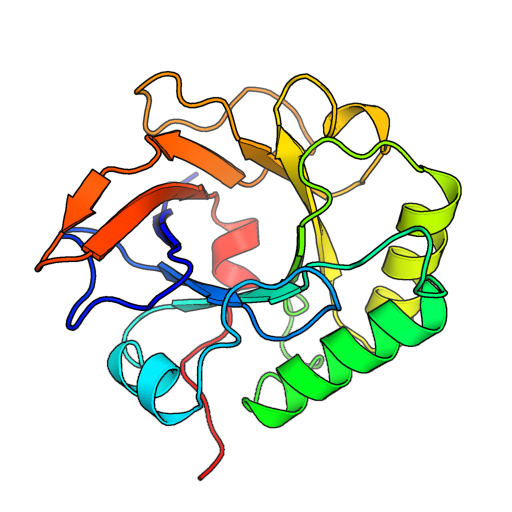G A N 1
ATOM 748 C CA . ARG A 1 98 ? 3.522 4.603 -16.520 1.00 96.75 98 ARG A CA 1
ATOM 749 C C . ARG A 1 98 ? 4.858 3.880 -16.638 1.00 96.75 98 ARG A C 1
ATOM 751 O O . ARG A 1 98 ? 4.943 2.692 -16.342 1.00 96.75 98 ARG A O 1
ATOM 758 N N . SER A 1 99 ? 5.890 4.577 -17.114 1.00 97.38 99 SER A N 1
ATOM 759 C CA . SER A 1 99 ? 7.192 3.966 -17.374 1.00 97.38 99 SER A CA 1
ATOM 760 C C . SER A 1 99 ? 7.930 3.656 -16.079 1.00 97.38 99 SER A C 1
ATOM 762 O O . SER A 1 99 ? 8.497 2.569 -15.941 1.00 97.38 99 SER A O 1
ATOM 764 N N . TRP A 1 100 ? 7.845 4.568 -15.110 1.00 97.88 100 TRP A N 1
ATOM 765 C CA . TRP A 1 100 ? 8.384 4.375 -13.775 1.00 97.88 100 TRP A CA 1
ATOM 766 C C . TRP A 1 100 ? 7.664 3.223 -13.075 1.00 97.88 100 TRP A C 1
ATOM 768 O O . TRP A 1 100 ? 8.310 2.271 -12.634 1.00 97.88 100 TRP A O 1
ATOM 778 N N . TYR A 1 101 ? 6.326 3.241 -13.054 1.00 98.00 101 TYR A N 1
ATOM 779 C CA . TYR A 1 101 ? 5.543 2.213 -12.367 1.00 98.00 101 TYR A CA 1
ATOM 780 C C . TYR A 1 101 ? 5.704 0.819 -12.994 1.00 98.00 101 TYR A C 1
ATOM 782 O O . TYR A 1 101 ? 5.798 -0.177 -12.272 1.00 98.00 101 TYR A O 1
ATOM 790 N N . ALA A 1 102 ? 5.814 0.727 -14.324 1.00 98.00 102 ALA A N 1
ATOM 791 C CA . ALA A 1 102 ? 6.083 -0.538 -15.006 1.00 98.00 102 ALA A CA 1
ATOM 792 C C . ALA A 1 102 ? 7.442 -1.136 -14.603 1.00 98.00 102 ALA A C 1
ATOM 794 O O . ALA A 1 102 ? 7.535 -2.337 -14.347 1.00 98.00 102 ALA A O 1
ATOM 795 N N . GLN A 1 103 ? 8.489 -0.309 -14.505 1.00 98.12 103 GLN A N 1
ATOM 796 C CA . GLN A 1 103 ? 9.808 -0.765 -14.055 1.00 98.12 103 GLN A CA 1
ATOM 797 C C . GLN A 1 103 ? 9.809 -1.148 -12.573 1.00 98.12 103 GLN A C 1
ATOM 799 O O . GLN A 1 103 ? 10.396 -2.167 -12.212 1.00 98.12 103 GLN A O 1
ATOM 804 N N . PHE A 1 104 ? 9.125 -0.374 -11.727 1.00 98.44 104 PHE A N 1
ATOM 805 C CA . PHE A 1 104 ? 8.958 -0.698 -10.312 1.00 98.44 104 PHE A CA 1
ATOM 806 C C . PHE A 1 104 ? 8.276 -2.062 -10.152 1.00 98.44 104 PHE A C 1
ATOM 808 O O . PHE A 1 104 ? 8.815 -2.954 -9.502 1.00 98.44 104 PHE A O 1
ATOM 815 N N . THR A 1 105 ? 7.138 -2.259 -10.822 1.00 97.62 105 THR A N 1
ATOM 816 C CA . THR A 1 105 ? 6.358 -3.505 -10.769 1.00 97.62 105 THR A CA 1
ATOM 817 C C . THR A 1 105 ? 7.150 -4.702 -11.280 1.00 97.62 105 THR A C 1
ATOM 819 O O . THR A 1 105 ? 7.116 -5.762 -10.658 1.00 97.62 105 THR A O 1
ATOM 822 N N . TYR A 1 106 ? 7.904 -4.541 -12.374 1.00 97.62 106 TYR A N 1
ATOM 823 C CA . TYR A 1 106 ? 8.780 -5.595 -12.888 1.00 97.62 106 TYR A CA 1
ATOM 824 C C . TYR A 1 106 ? 9.797 -6.051 -11.833 1.00 97.62 106 TYR A C 1
ATOM 826 O O . TYR A 1 106 ? 9.952 -7.251 -11.602 1.00 97.62 106 TYR A O 1
ATOM 834 N N . THR A 1 107 ? 10.458 -5.107 -11.161 1.00 98.06 107 THR A N 1
ATOM 835 C CA . THR A 1 107 ? 11.451 -5.427 -10.131 1.00 98.06 107 THR A CA 1
ATOM 836 C C . THR A 1 107 ? 10.798 -6.013 -8.878 1.00 98.06 107 THR A C 1
ATOM 838 O O . THR A 1 107 ? 11.276 -7.025 -8.381 1.00 98.06 107 THR A O 1
ATOM 841 N N . VAL A 1 108 ? 9.667 -5.476 -8.409 1.00 96.94 108 VAL A N 1
ATOM 842 C CA . VAL A 1 108 ? 8.913 -6.059 -7.278 1.00 96.94 108 VAL A CA 1
ATOM 843 C C . VAL A 1 108 ? 8.517 -7.514 -7.562 1.00 96.94 108 VAL A C 1
ATOM 845 O O . VAL A 1 108 ? 8.684 -8.380 -6.702 1.00 96.94 108 VAL A O 1
ATOM 848 N N . ALA A 1 109 ? 8.055 -7.803 -8.782 1.00 95.12 109 ALA A N 1
ATOM 849 C CA . ALA A 1 109 ? 7.734 -9.162 -9.209 1.00 95.12 109 ALA A CA 1
ATOM 850 C C . ALA A 1 109 ? 8.974 -10.068 -9.261 1.00 95.12 109 ALA A C 1
ATOM 852 O O . ALA A 1 109 ? 8.906 -11.229 -8.854 1.00 95.12 109 ALA A O 1
ATOM 853 N N . HIS A 1 110 ? 10.117 -9.544 -9.716 1.00 94.75 110 HIS A N 1
ATOM 854 C CA . HIS A 1 110 ? 11.393 -10.264 -9.704 1.00 94.75 110 HIS A CA 1
ATOM 855 C C . HIS A 1 110 ? 11.854 -10.616 -8.279 1.00 94.75 110 HIS A C 1
ATOM 857 O O . HIS A 1 110 ? 12.371 -11.707 -8.049 1.00 94.75 110 HIS A O 1
ATOM 863 N N . GLU A 1 111 ? 11.590 -9.734 -7.315 1.00 94.12 111 GLU A N 1
ATOM 864 C CA . GLU A 1 111 ? 11.849 -9.937 -5.884 1.00 94.12 111 GLU A CA 1
ATOM 865 C C . GLU A 1 111 ? 10.828 -10.881 -5.203 1.00 94.12 111 GLU A C 1
ATOM 867 O O . GLU A 1 111 ? 10.959 -11.196 -4.013 1.00 94.12 111 GLU A O 1
ATOM 872 N N . GLY A 1 112 ? 9.828 -11.360 -5.958 1.00 92.81 112 GLY A N 1
ATOM 873 C CA . GLY A 1 112 ? 8.820 -12.338 -5.543 1.00 92.81 112 GLY A CA 1
ATOM 874 C C . GLY A 1 112 ? 7.594 -11.750 -4.832 1.00 92.81 112 GLY A C 1
ATOM 875 O O . GLY A 1 112 ? 6.776 -12.494 -4.291 1.00 92.81 112 GLY A O 1
ATOM 876 N N . PHE A 1 113 ? 7.448 -10.428 -4.836 1.00 94.69 113 PHE A N 1
ATOM 877 C CA . PHE A 1 113 ? 6.271 -9.724 -4.327 1.00 94.69 113 PHE A CA 1
ATOM 878 C C . PHE A 1 113 ? 5.312 -9.372 -5.475 1.00 94.69 113 PHE A C 1
ATOM 880 O O . PHE A 1 113 ? 5.577 -9.651 -6.642 1.00 94.69 113 PHE A O 1
ATOM 887 N N . GLN A 1 114 ? 4.174 -8.766 -5.147 1.00 95.12 114 GLN A N 1
ATOM 888 C CA . GLN A 1 114 ? 3.226 -8.208 -6.108 1.00 95.12 114 GLN A CA 1
ATOM 889 C C . GLN A 1 114 ? 3.053 -6.715 -5.828 1.00 95.12 114 GLN A C 1
ATOM 891 O O . GLN A 1 114 ? 2.753 -6.333 -4.699 1.00 95.12 114 GLN A O 1
ATOM 896 N N . ALA A 1 115 ? 3.237 -5.865 -6.836 1.00 96.75 115 ALA A N 1
ATOM 897 C CA . ALA A 1 115 ? 2.984 -4.435 -6.688 1.00 96.75 115 ALA A CA 1
ATOM 898 C C . ALA A 1 115 ? 1.494 -4.128 -6.890 1.00 96.75 115 ALA A C 1
ATOM 900 O O . ALA A 1 115 ? 0.854 -4.709 -7.762 1.00 96.75 115 ALA A O 1
ATOM 901 N N . VAL A 1 116 ? 0.968 -3.180 -6.115 1.00 98.00 116 VAL A N 1
ATOM 902 C CA . VAL A 1 116 ? -0.382 -2.620 -6.281 1.00 98.00 116 VAL A CA 1
ATOM 903 C C . VAL A 1 116 ? -0.251 -1.106 -6.364 1.00 98.00 116 VAL A C 1
ATOM 905 O O . VAL A 1 116 ? 0.380 -0.503 -5.498 1.00 98.00 116 VAL A O 1
ATOM 908 N N . ALA A 1 117 ? -0.791 -0.481 -7.409 1.00 98.31 117 ALA A N 1
ATOM 909 C CA . ALA A 1 117 ? -0.758 0.974 -7.536 1.00 98.31 117 ALA A CA 1
ATOM 910 C C . ALA A 1 117 ? -1.810 1.582 -6.613 1.00 98.31 117 ALA A C 1
ATOM 912 O O . ALA A 1 117 ? -2.980 1.215 -6.700 1.00 98.31 117 ALA A O 1
ATOM 913 N N . TYR A 1 118 ? -1.410 2.529 -5.774 1.00 98.44 118 TYR A N 1
ATOM 914 C CA . TYR A 1 118 ? -2.326 3.354 -5.004 1.00 98.44 118 TYR A CA 1
ATOM 915 C C . TYR A 1 118 ? -2.264 4.809 -5.461 1.00 98.44 118 TYR A C 1
ATOM 917 O O . TYR A 1 118 ? -1.204 5.309 -5.834 1.00 98.44 118 TYR A O 1
ATOM 925 N N . GLY A 1 119 ? -3.416 5.474 -5.453 1.00 97.12 119 GLY A N 1
ATOM 926 C CA . GLY A 1 119 ? -3.535 6.889 -5.778 1.00 97.12 119 GLY A CA 1
ATOM 927 C C . GLY A 1 119 ? -4.988 7.326 -5.936 1.00 97.12 119 GLY A C 1
ATOM 928 O O . GLY A 1 119 ? -5.920 6.529 -5.772 1.00 97.12 119 GLY A O 1
ATOM 929 N N . SER A 1 120 ? -5.196 8.597 -6.274 1.00 96.31 120 SER A N 1
ATOM 930 C CA . SER A 1 120 ? -6.548 9.129 -6.459 1.00 96.31 120 SER A CA 1
ATOM 931 C C . SER A 1 120 ? -7.243 8.513 -7.678 1.00 96.31 120 SER A C 1
ATOM 933 O O . SER A 1 120 ? -6.607 8.211 -8.691 1.00 96.31 120 SER A O 1
ATOM 935 N N . LEU A 1 121 ? -8.572 8.367 -7.619 1.00 94.38 121 LEU A N 1
ATOM 936 C CA . LEU A 1 121 ? -9.378 7.840 -8.733 1.00 94.38 121 LEU A CA 1
ATOM 937 C C . LEU A 1 121 ? -9.118 8.581 -10.052 1.00 94.38 121 LEU A C 1
ATOM 939 O O . LEU A 1 121 ? -9.147 7.974 -11.120 1.00 94.38 121 LEU A O 1
ATOM 943 N N . SER A 1 122 ? -8.851 9.885 -9.977 1.00 93.75 122 SER A N 1
ATOM 944 C CA . SER A 1 122 ? -8.631 10.731 -11.148 1.00 93.75 122 SER A CA 1
ATOM 945 C C . SER A 1 122 ? -7.293 10.501 -11.849 1.00 93.75 122 SER A C 1
ATOM 947 O O . SER A 1 122 ? -7.144 10.991 -12.959 1.00 93.75 122 SER A O 1
ATOM 949 N N . THR A 1 123 ? -6.325 9.816 -11.229 1.00 95.12 123 THR A N 1
ATOM 950 C CA . THR A 1 123 ? -4.967 9.667 -11.786 1.00 95.12 123 THR A CA 1
ATOM 951 C C . THR A 1 123 ? -4.454 8.232 -11.768 1.00 95.12 123 THR A C 1
ATOM 953 O O . THR A 1 123 ? -3.778 7.816 -12.706 1.00 95.12 123 THR A O 1
ATOM 956 N N . VAL A 1 124 ? -4.767 7.434 -10.741 1.00 94.69 124 VAL A N 1
ATOM 957 C CA . VAL A 1 124 ? -4.126 6.122 -10.534 1.00 94.69 124 VAL A CA 1
ATOM 958 C C . VAL A 1 124 ? -4.383 5.153 -11.691 1.00 94.69 124 VAL A C 1
ATOM 960 O O . VAL A 1 124 ? -3.480 4.424 -12.101 1.00 94.69 124 VAL A O 1
ATOM 963 N N . LEU A 1 125 ? -5.577 5.206 -12.289 1.00 93.56 125 LEU A N 1
ATOM 964 C CA . LEU A 1 125 ? -5.948 4.368 -13.433 1.00 93.56 125 LEU A CA 1
ATOM 965 C C . LEU A 1 125 ? -5.134 4.703 -14.691 1.00 93.56 125 LEU A C 1
ATOM 967 O O . LEU A 1 125 ? -4.950 3.852 -15.562 1.00 93.56 125 LEU A O 1
ATOM 971 N N . GLU A 1 126 ? -4.582 5.914 -14.774 1.00 94.69 126 GLU A N 1
ATOM 972 C CA . GLU A 1 126 ? -3.716 6.314 -15.876 1.00 94.69 126 GLU A CA 1
ATOM 973 C C . GLU A 1 126 ? -2.319 5.699 -15.790 1.00 94.69 126 GLU A C 1
ATOM 975 O O . GLU A 1 126 ? -1.600 5.757 -16.781 1.00 94.69 126 GLU A O 1
ATOM 980 N N . ASN A 1 127 ? -1.927 5.062 -14.682 1.00 93.88 127 ASN A N 1
ATOM 981 C CA . ASN A 1 127 ? -0.651 4.344 -14.591 1.00 93.88 127 ASN A CA 1
ATOM 982 C C . ASN A 1 127 ? -0.678 2.958 -15.264 1.00 93.88 127 ASN A C 1
ATOM 984 O O . ASN A 1 127 ? 0.364 2.312 -15.352 1.00 93.88 127 ASN A O 1
ATOM 988 N N . ALA A 1 128 ? -1.836 2.523 -15.789 1.00 91.75 128 ALA A N 1
ATOM 989 C CA . ALA A 1 128 ? -2.021 1.237 -16.474 1.00 91.75 128 ALA A CA 1
ATOM 990 C C . ALA A 1 128 ? -1.552 0.020 -15.647 1.00 91.75 128 ALA A C 1
ATOM 992 O O . ALA A 1 128 ? -1.037 -0.958 -16.190 1.00 91.75 128 ALA A O 1
ATOM 993 N N . ALA A 1 129 ? -1.722 0.099 -14.326 1.00 94.25 129 ALA A N 1
ATOM 994 C CA . ALA A 1 129 ? -1.408 -0.978 -13.401 1.00 94.25 129 ALA A CA 1
ATOM 995 C C . ALA A 1 129 ? -2.356 -2.174 -13.584 1.00 94.25 129 ALA A C 1
ATOM 997 O O . ALA A 1 129 ? -3.544 -1.996 -13.869 1.00 94.25 129 ALA A O 1
ATOM 998 N N . SER A 1 130 ? -1.837 -3.390 -13.390 1.00 93.38 130 SER A N 1
ATOM 999 C CA . SER A 1 130 ? -2.650 -4.613 -13.363 1.00 93.38 130 SER A CA 1
ATOM 1000 C C . SER A 1 130 ? -3.547 -4.683 -12.133 1.00 93.38 130 SER A C 1
ATOM 1002 O O . SER A 1 130 ? -4.658 -5.190 -12.230 1.00 93.38 130 SER A O 1
ATOM 1004 N N . ASP A 1 131 ? -3.071 -4.139 -11.012 1.00 96.31 131 ASP A N 1
ATOM 1005 C CA . ASP A 1 131 ? -3.720 -4.202 -9.708 1.00 96.31 131 ASP A CA 1
ATOM 1006 C C . ASP A 1 131 ? -3.698 -2.806 -9.071 1.00 96.31 131 ASP A C 1
ATOM 1008 O O . ASP A 1 131 ? -2.652 -2.151 -8.996 1.00 96.31 131 ASP A O 1
ATOM 1012 N N . VAL A 1 132 ? -4.862 -2.334 -8.630 1.00 97.31 132 VAL A N 1
ATOM 1013 C CA . VAL A 1 132 ? -5.091 -0.952 -8.204 1.00 97.31 132 VAL A CA 1
ATOM 1014 C C . VAL A 1 132 ? -5.838 -0.902 -6.875 1.00 97.31 132 VAL A C 1
ATOM 1016 O O . VAL A 1 132 ? -6.824 -1.609 -6.650 1.00 97.31 132 VAL A O 1
ATOM 1019 N N . TRP A 1 133 ? -5.406 0.021 -6.024 1.00 97.94 133 TRP A N 1
ATOM 1020 C CA . TRP A 1 133 ? -6.142 0.530 -4.878 1.00 97.94 133 TRP A CA 1
ATOM 1021 C C . TRP A 1 133 ? -6.468 2.003 -5.112 1.00 97.94 133 TRP A C 1
ATOM 1023 O O . TRP A 1 133 ? -5.581 2.821 -5.328 1.00 97.94 133 TRP A O 1
ATOM 1033 N N . VAL A 1 134 ? -7.745 2.359 -5.076 1.00 97.56 134 VAL A N 1
ATOM 1034 C CA . VAL A 1 134 ? -8.189 3.717 -5.408 1.00 97.56 134 VAL A CA 1
ATOM 1035 C C . VAL A 1 134 ? -8.529 4.511 -4.153 1.00 97.56 134 VAL A C 1
ATOM 1037 O O . VAL A 1 134 ? -9.236 4.004 -3.290 1.00 97.56 134 VAL A O 1
ATOM 1040 N N . ALA A 1 135 ? -8.126 5.776 -4.085 1.00 97.62 135 ALA A N 1
ATOM 1041 C CA . ALA A 1 135 ? -8.709 6.756 -3.171 1.00 97.62 135 ALA A CA 1
ATOM 1042 C C . ALA A 1 135 ? -9.795 7.576 -3.885 1.00 97.62 135 ALA A C 1
ATOM 1044 O O . ALA A 1 135 ? -9.512 8.255 -4.878 1.00 97.62 135 ALA A O 1
ATOM 1045 N N . ALA A 1 136 ? -11.041 7.494 -3.405 1.00 96.62 136 ALA A N 1
ATOM 1046 C CA . ALA A 1 136 ? -12.165 8.261 -3.963 1.00 96.62 136 ALA A CA 1
ATOM 1047 C C . ALA A 1 136 ? -12.993 9.020 -2.914 1.00 96.62 136 ALA A C 1
ATOM 1049 O O . ALA A 1 136 ? -13.659 9.988 -3.276 1.00 96.62 136 ALA A O 1
ATOM 1050 N N . TRP A 1 137 ? -12.926 8.622 -1.638 1.00 96.31 137 TRP A N 1
ATOM 1051 C CA . TRP A 1 137 ? -13.544 9.338 -0.510 1.00 96.31 137 TRP A CA 1
ATOM 1052 C C . TRP A 1 137 ? -15.046 9.628 -0.679 1.00 96.31 137 TRP A C 1
ATOM 1054 O O . TRP A 1 137 ? -15.545 10.686 -0.298 1.00 96.31 137 TRP A O 1
ATOM 1064 N N . ASP A 1 138 ? -15.781 8.687 -1.262 1.00 97.12 138 ASP A N 1
ATOM 1065 C CA . ASP A 1 138 ? -17.203 8.831 -1.592 1.00 97.12 138 ASP A CA 1
ATOM 1066 C C . ASP A 1 138 ? -18.155 8.475 -0.429 1.00 97.12 138 ASP A C 1
ATOM 1068 O O . ASP A 1 138 ? -19.379 8.514 -0.584 1.00 97.12 138 ASP A O 1
ATOM 1072 N N . GLY A 1 139 ? -17.613 8.112 0.739 1.00 97.12 139 GLY A N 1
ATOM 1073 C CA . GLY A 1 139 ? -18.380 7.681 1.908 1.00 97.12 139 GLY A CA 1
ATOM 1074 C C . GLY A 1 139 ? -18.927 6.250 1.819 1.00 97.12 139 GLY A C 1
ATOM 1075 O O . GLY A 1 139 ? -19.646 5.821 2.725 1.00 97.12 139 GLY A O 1
ATOM 1076 N N . SER A 1 140 ? -18.603 5.499 0.763 1.00 96.50 140 SER A N 1
ATOM 1077 C CA . SER A 1 140 ? -19.128 4.163 0.491 1.00 96.50 140 SER A CA 1
ATOM 1078 C C . SER A 1 140 ? -18.071 3.083 0.699 1.00 96.50 140 SER A C 1
ATOM 1080 O O . SER A 1 140 ? -17.140 2.914 -0.085 1.00 96.50 140 SER A O 1
ATOM 1082 N N . ALA A 1 141 ? -18.269 2.255 1.725 1.00 95.88 141 ALA A N 1
ATOM 1083 C CA . ALA A 1 141 ? -17.442 1.076 1.990 1.00 95.88 141 ALA A CA 1
ATOM 1084 C C . ALA A 1 141 ? -17.753 -0.092 1.022 1.00 95.88 141 ALA A C 1
ATOM 1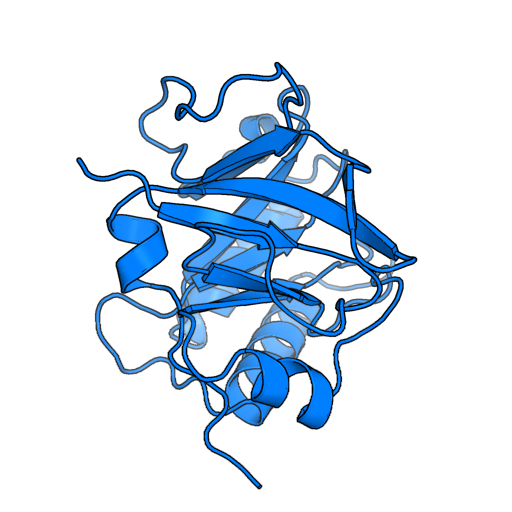086 O O . ALA A 1 141 ? -18.059 -1.208 1.450 1.00 95.88 141 ALA A O 1
ATOM 1087 N N . ALA A 1 142 ? -17.695 0.172 -0.282 1.00 95.81 142 ALA A N 1
ATOM 1088 C CA . ALA A 1 142 ? -17.851 -0.785 -1.373 1.00 95.81 142 ALA A CA 1
ATOM 1089 C C . ALA A 1 142 ? -16.672 -0.658 -2.342 1.00 95.81 142 ALA A C 1
ATOM 1091 O O . ALA A 1 142 ? -16.068 0.403 -2.437 1.00 95.81 142 ALA A O 1
ATOM 1092 N N . LEU A 1 143 ? -16.341 -1.715 -3.081 1.00 95.62 143 LEU A N 1
ATOM 1093 C CA . LEU A 1 143 ? -15.357 -1.593 -4.157 1.00 95.62 143 LEU A CA 1
ATOM 1094 C C . LEU A 1 143 ? -15.961 -0.881 -5.364 1.00 95.62 143 LEU A C 1
ATOM 1096 O O . LEU A 1 143 ? -17.121 -1.107 -5.720 1.00 95.62 143 LEU A O 1
ATOM 1100 N N . LEU A 1 144 ? -15.145 -0.052 -6.008 1.00 93.94 144 LEU A N 1
ATOM 1101 C CA . LEU A 1 144 ? -15.478 0.532 -7.299 1.00 93.94 144 LEU A CA 1
ATOM 1102 C C . LEU A 1 144 ? -15.455 -0.557 -8.377 1.00 93.94 144 LEU A C 1
ATOM 1104 O O . LEU A 1 144 ? -14.671 -1.503 -8.316 1.00 93.94 144 LEU A O 1
ATOM 1108 N N . ALA A 1 145 ? -16.324 -0.427 -9.378 1.00 90.19 145 ALA A N 1
ATOM 1109 C CA . ALA A 1 145 ? -16.370 -1.375 -10.482 1.00 90.19 145 ALA A CA 1
ATOM 1110 C C . ALA A 1 145 ? -15.111 -1.255 -11.357 1.00 90.19 145 ALA A C 1
ATOM 1112 O O . ALA A 1 145 ? -14.774 -0.174 -11.834 1.00 90.19 145 ALA A O 1
ATOM 1113 N N . GLY A 1 146 ? -14.454 -2.381 -11.616 1.00 85.62 146 GLY A N 1
ATOM 1114 C CA . GLY A 1 146 ? -13.274 -2.461 -12.472 1.00 85.62 146 GLY A CA 1
ATOM 1115 C C . GLY A 1 146 ? -12.556 -3.781 -12.235 1.00 85.62 146 GLY A C 1
ATOM 1116 O O . GLY A 1 146 ? -12.498 -4.250 -11.106 1.00 85.62 146 GLY A O 1
ATOM 1117 N N . GLN A 1 147 ? -12.035 -4.410 -13.289 1.00 78.94 147 GLN A N 1
ATOM 1118 C CA . GLN A 1 147 ? -11.382 -5.720 -13.147 1.00 78.94 147 GLN A CA 1
ATOM 1119 C C . GLN A 1 147 ? -10.021 -5.651 -12.440 1.00 78.94 147 GLN A C 1
ATOM 1121 O O . GLN A 1 147 ? -9.545 -6.679 -11.983 1.00 78.94 147 GLN A O 1
ATOM 1126 N N . THR A 1 148 ? -9.418 -4.463 -12.355 1.00 92.12 148 THR A N 1
ATOM 1127 C CA . THR A 1 148 ? -8.102 -4.228 -11.745 1.00 92.12 148 THR A CA 1
ATOM 1128 C C . THR A 1 148 ? -8.189 -3.562 -10.370 1.00 92.12 148 THR A C 1
ATOM 1130 O O . THR A 1 148 ? -7.160 -3.327 -9.748 1.00 92.12 148 THR A O 1
ATOM 1133 N N . ILE A 1 149 ? -9.388 -3.200 -9.892 1.00 95.88 149 ILE A N 1
ATOM 1134 C CA . ILE A 1 149 ? -9.560 -2.486 -8.620 1.00 95.88 149 ILE A CA 1
ATOM 1135 C C . ILE A 1 149 ? -9.815 -3.503 -7.514 1.00 95.88 149 ILE A C 1
ATOM 1137 O O . ILE A 1 149 ? -10.893 -4.090 -7.436 1.00 95.88 149 ILE A O 1
ATOM 1141 N N . HIS A 1 150 ? -8.836 -3.655 -6.629 1.00 96.94 150 HIS A N 1
ATOM 1142 C CA . HIS A 1 150 ? -8.897 -4.588 -5.506 1.00 96.94 150 HIS A CA 1
ATOM 1143 C C . HIS A 1 150 ? -9.022 -3.892 -4.144 1.00 96.94 150 HIS A C 1
ATOM 1145 O O . HIS A 1 150 ? -9.341 -4.537 -3.144 1.00 96.94 150 HIS A O 1
ATOM 1151 N N . GLY A 1 151 ? -8.801 -2.575 -4.093 1.00 97.56 151 GLY A N 1
ATOM 1152 C CA . GLY A 1 151 ? -8.914 -1.761 -2.885 1.00 97.56 151 GLY A CA 1
ATOM 1153 C C . GLY A 1 151 ? -9.571 -0.407 -3.144 1.00 97.56 151 GLY A C 1
ATOM 1154 O O . GLY A 1 151 ? -9.461 0.155 -4.235 1.00 97.56 151 GLY A O 1
ATOM 1155 N N . HIS A 1 152 ? -10.256 0.117 -2.132 1.00 98.12 152 HIS A N 1
ATOM 1156 C CA . HIS A 1 152 ? -10.898 1.424 -2.167 1.00 98.12 152 HIS A CA 1
ATOM 1157 C C . HIS A 1 152 ? -10.800 2.117 -0.803 1.00 98.12 152 HIS A C 1
ATOM 1159 O O . HIS A 1 152 ? -11.319 1.600 0.188 1.00 98.12 152 HIS A O 1
ATOM 1165 N N . GLN A 1 153 ? -10.165 3.289 -0.766 1.00 98.44 153 GLN A N 1
ATOM 1166 C CA . GLN A 1 153 ? -10.187 4.223 0.357 1.00 98.44 153 GLN A CA 1
ATOM 1167 C C . GLN A 1 153 ? -11.388 5.169 0.208 1.00 98.44 153 GLN A C 1
ATOM 1169 O O . GLN A 1 153 ? -11.428 6.035 -0.675 1.00 98.44 153 GLN A O 1
ATOM 1174 N N . TRP A 1 154 ? -12.389 4.961 1.063 1.00 98.19 154 TRP A N 1
ATOM 1175 C CA . TRP A 1 154 ? -13.725 5.559 0.956 1.00 98.19 154 TRP A CA 1
ATOM 1176 C C . TRP A 1 154 ? -13.966 6.697 1.953 1.00 98.19 154 TRP A C 1
ATOM 1178 O O . TRP A 1 154 ? -14.923 7.454 1.795 1.00 98.19 154 TRP A O 1
ATOM 1188 N N . ALA A 1 155 ? -13.107 6.848 2.963 1.00 98.19 155 ALA A N 1
ATOM 1189 C CA . ALA A 1 155 ? -13.093 8.004 3.853 1.00 98.19 155 ALA A CA 1
ATOM 1190 C C . ALA A 1 155 ? -11.657 8.356 4.241 1.00 98.19 155 ALA A C 1
ATOM 1192 O O . ALA A 1 155 ? -10.861 7.457 4.501 1.00 98.19 155 ALA A O 1
ATOM 1193 N N . ALA A 1 156 ? -11.369 9.651 4.312 1.00 97.31 156 ALA A N 1
ATOM 1194 C CA . ALA A 1 156 ? -10.092 10.186 4.759 1.00 97.31 156 ALA A CA 1
ATOM 1195 C C . ALA A 1 156 ? -10.248 10.994 6.049 1.00 97.31 156 ALA A C 1
ATOM 1197 O O . ALA A 1 156 ? -11.350 11.450 6.378 1.00 97.31 156 ALA A O 1
ATOM 1198 N N . ASP A 1 157 ? -9.137 11.175 6.758 1.00 97.31 157 ASP A N 1
ATOM 1199 C CA . ASP A 1 157 ? -8.996 12.051 7.922 1.00 97.31 157 ASP A CA 1
ATOM 1200 C C . ASP A 1 157 ? -10.010 11.781 9.050 1.00 97.31 157 ASP A C 1
ATOM 1202 O O . ASP A 1 157 ? -10.434 12.682 9.781 1.00 97.31 157 ASP A O 1
ATOM 1206 N N . VAL A 1 158 ? -10.411 10.520 9.231 1.00 98.12 158 VAL A N 1
ATOM 1207 C CA . VAL A 1 158 ? -11.380 10.134 10.260 1.00 98.12 158 VAL A CA 1
ATOM 1208 C C . VAL A 1 158 ? -10.719 10.235 11.639 1.00 98.12 158 VAL A C 1
ATOM 1210 O O . VAL A 1 158 ? -9.732 9.541 11.893 1.00 98.12 158 VAL A O 1
ATOM 1213 N N . PRO A 1 159 ? -11.245 11.046 12.579 1.00 97.88 159 PRO A N 1
ATOM 1214 C CA . PRO A 1 159 ? -10.654 11.160 13.908 1.00 97.88 159 PRO A CA 1
ATOM 1215 C C . PRO A 1 159 ? -10.716 9.834 14.673 1.00 97.88 159 PRO A C 1
ATOM 1217 O O . PRO A 1 159 ? -11.785 9.241 14.840 1.00 97.88 159 PRO A O 1
ATOM 1220 N N . TRP A 1 160 ? -9.579 9.391 15.208 1.00 97.69 160 TRP A N 1
ATOM 1221 C CA . TRP A 1 160 ? -9.484 8.165 15.994 1.00 97.69 160 TRP A CA 1
ATOM 1222 C C . TRP A 1 160 ? -8.375 8.261 17.045 1.00 97.69 160 TRP A C 1
ATOM 1224 O O . TRP A 1 160 ? -7.201 8.388 16.723 1.00 97.69 160 TRP A O 1
ATOM 1234 N N . GLN A 1 161 ? -8.741 8.184 18.328 1.00 93.44 161 GLN A N 1
ATOM 1235 C CA . GLN A 1 161 ? -7.789 8.118 19.454 1.00 93.44 161 GLN A CA 1
ATOM 1236 C C . GLN A 1 161 ? -6.689 9.201 19.446 1.00 93.44 161 GLN A C 1
ATOM 1238 O O . GLN A 1 161 ? -5.546 8.931 19.803 1.00 93.44 161 GLN A O 1
ATOM 1243 N N . GLY A 1 162 ? -7.035 10.433 19.062 1.00 91.56 162 GLY A N 1
ATOM 1244 C CA . GLY A 1 162 ? -6.094 11.560 19.044 1.00 91.56 162 GLY A CA 1
ATOM 1245 C C . GLY A 1 162 ? -5.205 11.642 17.798 1.00 91.56 162 GLY A C 1
ATOM 1246 O O . GLY A 1 162 ? -4.318 12.486 17.762 1.00 91.56 162 GLY A O 1
ATOM 1247 N N . THR A 1 163 ? -5.453 10.807 16.787 1.00 95.19 163 THR A N 1
ATOM 1248 C CA . THR A 1 163 ? -4.889 10.924 15.435 1.00 95.19 163 THR A CA 1
ATOM 1249 C C . THR A 1 163 ? -6.015 10.918 14.393 1.00 95.19 163 THR A C 1
ATOM 1251 O O . THR A 1 163 ? -7.197 10.867 14.752 1.00 95.19 163 THR A O 1
ATOM 1254 N N . THR A 1 164 ? -5.661 10.970 13.113 1.00 97.44 164 THR A N 1
ATOM 1255 C CA . THR A 1 164 ? -6.553 10.668 11.993 1.00 97.44 164 THR A CA 1
ATOM 1256 C C . THR A 1 164 ? -6.176 9.337 11.348 1.00 97.44 164 THR A C 1
ATOM 1258 O O . THR A 1 164 ? -5.021 8.904 11.400 1.00 97.44 164 THR A O 1
ATOM 1261 N N . VAL A 1 165 ? -7.179 8.657 10.800 1.00 98.31 165 VAL A N 1
ATOM 1262 C CA . VAL A 1 165 ? -7.025 7.435 10.008 1.00 98.31 165 VAL A CA 1
ATOM 1263 C C . VAL A 1 165 ? -7.828 7.572 8.726 1.00 98.31 165 VAL A C 1
ATOM 1265 O O . VAL A 1 165 ? -8.913 8.159 8.732 1.00 98.31 165 VAL A O 1
ATOM 1268 N N . ASP A 1 166 ? -7.348 6.941 7.671 1.00 98.31 166 ASP A N 1
ATOM 1269 C CA . ASP A 1 166 ? -8.128 6.753 6.463 1.00 98.31 166 ASP A CA 1
ATOM 1270 C C . ASP A 1 166 ? -8.730 5.347 6.479 1.00 98.31 166 ASP A C 1
ATOM 1272 O O . ASP A 1 166 ? -8.142 4.386 6.988 1.00 98.31 166 ASP A O 1
ATOM 1276 N N . LEU A 1 167 ? -9.959 5.226 5.983 1.00 98.62 167 LEU A N 1
ATOM 1277 C CA . LEU A 1 167 ? -10.716 3.984 6.000 1.00 98.62 167 LEU A CA 1
ATOM 1278 C C . LEU A 1 167 ? -10.865 3.439 4.593 1.00 98.62 167 LEU A C 1
ATOM 1280 O O . LEU A 1 167 ? -11.278 4.129 3.658 1.00 98.62 167 LEU A O 1
ATOM 1284 N N . SER A 1 168 ? -10.609 2.142 4.488 1.00 98.69 168 SER A N 1
ATOM 1285 C CA . SER A 1 168 ? -10.643 1.437 3.224 1.00 98.69 168 SER A CA 1
ATOM 1286 C C . SER A 1 168 ? -11.383 0.106 3.307 1.00 98.69 168 SER A C 1
ATOM 1288 O O . SER A 1 168 ? -11.654 -0.430 4.386 1.00 98.69 168 SER A O 1
ATOM 1290 N N . VAL A 1 169 ? -11.698 -0.445 2.140 1.00 98.25 169 VAL A N 1
ATOM 1291 C CA . VAL A 1 169 ? -12.102 -1.838 1.944 1.00 98.25 169 VAL A CA 1
ATOM 1292 C C . VAL A 1 169 ? -11.262 -2.469 0.841 1.00 98.25 169 VAL A C 1
ATOM 1294 O O . VAL A 1 169 ? -10.866 -1.785 -0.100 1.00 98.25 169 VAL A O 1
ATOM 1297 N N . CYS A 1 170 ? -11.015 -3.771 0.932 1.00 97.69 170 CYS A N 1
ATOM 1298 C CA . CYS A 1 170 ? -10.411 -4.541 -0.151 1.00 97.69 170 CYS A CA 1
ATOM 1299 C C . CYS A 1 170 ? -11.074 -5.914 -0.318 1.00 97.69 170 CYS A C 1
ATOM 1301 O O . CYS A 1 170 ? -11.837 -6.355 0.550 1.00 97.69 170 CYS A O 1
ATOM 1303 N N . ASP A 1 171 ? -10.828 -6.556 -1.457 1.00 96.44 171 ASP A N 1
ATOM 1304 C CA . ASP A 1 171 ? -11.350 -7.888 -1.762 1.00 96.44 171 ASP A CA 1
ATOM 1305 C C . ASP A 1 171 ? -10.512 -9.030 -1.155 1.00 96.44 171 ASP A C 1
ATOM 1307 O O . ASP A 1 171 ? -9.518 -8.836 -0.447 1.00 96.44 171 ASP A O 1
ATOM 1311 N N . ASP A 1 172 ? -10.947 -10.257 -1.443 1.00 95.06 172 ASP A N 1
ATOM 1312 C CA . ASP A 1 172 ? -10.293 -11.484 -0.998 1.00 95.06 172 ASP A CA 1
ATOM 1313 C C . ASP A 1 172 ? -8.869 -11.644 -1.586 1.00 95.06 172 ASP A C 1
ATOM 1315 O O . ASP A 1 172 ? -8.007 -12.233 -0.934 1.00 95.06 172 ASP A O 1
ATOM 1319 N N . TRP A 1 173 ? -8.576 -11.073 -2.765 1.00 93.81 173 TRP A N 1
ATOM 1320 C CA . TRP A 1 173 ? -7.244 -11.144 -3.380 1.00 93.81 173 TRP A CA 1
ATOM 1321 C C . TRP A 1 173 ? -6.221 -10.319 -2.591 1.00 93.81 173 TRP A C 1
ATOM 1323 O O . TRP A 1 173 ? -5.160 -10.832 -2.218 1.00 93.81 173 TRP A O 1
ATOM 1333 N N . MET A 1 174 ? -6.574 -9.077 -2.241 1.00 94.88 174 MET A N 1
ATOM 1334 C CA . MET A 1 174 ? -5.738 -8.240 -1.369 1.00 94.88 174 MET A CA 1
ATOM 1335 C C . MET A 1 174 ? -5.578 -8.854 0.017 1.00 94.88 174 MET A C 1
ATOM 1337 O O . MET A 1 174 ? -4.486 -8.830 0.588 1.00 94.88 174 MET A O 1
ATOM 1341 N N . TRP A 1 175 ? -6.655 -9.420 0.565 1.00 94.62 175 TRP A N 1
ATOM 1342 C CA . TRP A 1 175 ? -6.625 -10.096 1.859 1.00 94.62 175 TRP A CA 1
ATOM 1343 C C . TRP A 1 175 ? -5.647 -11.274 1.892 1.00 94.62 175 TRP A C 1
ATOM 1345 O O . TRP A 1 175 ? -4.891 -11.434 2.861 1.00 94.62 175 TRP A O 1
ATOM 1355 N N . ASP A 1 176 ? -5.645 -12.102 0.849 1.00 92.00 176 ASP A N 1
ATOM 1356 C CA . ASP A 1 176 ? -4.755 -13.254 0.782 1.00 92.00 176 ASP A CA 1
ATOM 1357 C C . ASP A 1 176 ? -3.292 -12.824 0.600 1.00 92.00 176 ASP A C 1
ATOM 1359 O O . ASP A 1 176 ? -2.403 -13.384 1.258 1.00 92.00 176 ASP A O 1
ATOM 1363 N N . GLY A 1 177 ? -3.054 -11.773 -0.194 1.00 91.81 177 GLY A N 1
ATOM 1364 C CA . GLY A 1 177 ? -1.743 -11.141 -0.353 1.00 91.81 177 GLY A CA 1
ATOM 1365 C C . GLY A 1 177 ? -1.230 -10.460 0.923 1.00 91.81 177 GLY A C 1
ATOM 1366 O O . GLY A 1 177 ? -0.018 -10.408 1.154 1.00 91.81 177 GLY A O 1
ATOM 1367 N N . ALA A 1 178 ? -2.120 -10.006 1.809 1.00 91.56 178 ALA A N 1
ATOM 1368 C CA . ALA A 1 178 ? -1.756 -9.296 3.030 1.00 91.56 178 ALA A CA 1
ATOM 1369 C C . ALA A 1 178 ? -0.998 -10.175 4.040 1.00 91.56 178 ALA A C 1
ATOM 1371 O O . ALA A 1 178 ? -1.402 -11.298 4.396 1.00 91.56 178 ALA A O 1
ATOM 1372 N N . GLY A 1 179 ? 0.104 -9.628 4.555 1.00 82.56 179 GLY A N 1
ATOM 1373 C CA . GLY A 1 179 ? 0.959 -10.237 5.564 1.00 82.56 17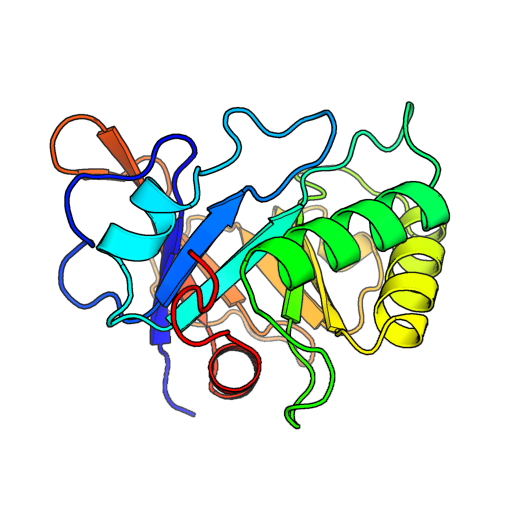9 GLY A CA 1
ATOM 1374 C C . GLY A 1 179 ? 0.200 -10.601 6.839 1.00 82.56 179 GLY A C 1
ATOM 1375 O O . GLY A 1 179 ? -0.842 -10.040 7.172 1.00 82.56 179 GLY A O 1
ATOM 1376 N N . ARG A 1 180 ? 0.729 -11.576 7.575 1.00 76.62 180 ARG A N 1
ATOM 1377 C CA . ARG A 1 180 ? 0.407 -11.745 9.002 1.00 76.62 180 ARG A CA 1
ATOM 1378 C C . ARG A 1 180 ? 1.505 -11.023 9.789 1.00 76.62 180 ARG A C 1
ATOM 1380 O O . ARG A 1 180 ? 2.603 -10.914 9.247 1.00 76.62 180 ARG A O 1
ATOM 1387 N N . GLY A 1 181 ? 1.192 -10.527 10.990 1.00 61.78 181 GLY A N 1
ATOM 1388 C CA . GLY A 1 181 ? 2.023 -9.594 11.768 1.00 61.78 181 GLY A CA 1
ATOM 1389 C C . GLY A 1 181 ? 3.537 -9.873 11.810 1.00 61.78 181 GLY A C 1
ATOM 1390 O O . GLY A 1 181 ? 3.958 -11.009 11.570 1.00 61.78 181 GLY A O 1
ATOM 1391 N N . PRO A 1 182 ? 4.360 -8.856 12.133 1.00 62.28 182 PRO A N 1
ATOM 1392 C CA . PRO A 1 182 ? 5.796 -8.880 11.887 1.00 62.28 182 PRO A CA 1
ATOM 1393 C C . PRO A 1 182 ? 6.474 -10.011 12.650 1.00 62.28 182 PRO A C 1
ATOM 1395 O O . PRO A 1 182 ? 6.172 -10.239 13.825 1.00 62.28 182 PRO A O 1
ATOM 1398 N N . ARG A 1 183 ? 7.384 -10.727 11.986 1.00 62.66 183 ARG A N 1
ATOM 1399 C CA . ARG A 1 183 ? 7.915 -12.009 12.493 1.00 62.66 183 ARG A CA 1
ATOM 1400 C C . ARG A 1 183 ? 9.331 -11.950 13.044 1.00 62.66 183 ARG A C 1
ATOM 1402 O O . ARG A 1 183 ? 9.797 -12.952 13.582 1.00 62.66 183 ARG A O 1
ATOM 1409 N N . HIS A 1 184 ? 9.997 -10.806 12.946 1.00 55.28 184 HIS A N 1
ATOM 1410 C CA . HIS A 1 184 ? 11.347 -10.653 13.473 1.00 55.28 184 HIS A CA 1
ATOM 1411 C C . HIS A 1 184 ? 11.373 -9.688 14.659 1.00 55.28 184 HIS A C 1
ATOM 1413 O O . HIS A 1 184 ? 10.555 -8.771 14.767 1.00 55.28 184 HIS A O 1
ATOM 1419 N N . ASN A 1 185 ? 12.238 -10.018 15.616 1.00 51.50 185 ASN A N 1
ATOM 1420 C CA . ASN A 1 185 ? 12.516 -9.261 16.831 1.00 51.50 185 ASN A CA 1
ATOM 1421 C C . ASN A 1 185 ? 13.741 -8.394 16.617 1.00 51.50 185 ASN A C 1
ATOM 1423 O O . ASN A 1 185 ? 14.695 -8.915 16.001 1.00 51.50 185 ASN A O 1
#

Foldseek 3Di:
DDKAKEKEDLDQALADDPRHQEYEAELEEPPRSHHDDLVSLVSNLRHFYEYEYEYDLVPDQLLRSLVSQLVSCVQLVQALPQPVGAEYEYECAQDADLPSVVNNQVNNVVSNHGYEYEYAPVHRVNSVDQAYAYEDLQQDQDWDDDNRYFKYFNHWQCDDNNGGMTMMIGDPNNVSNTHRGGDDD

Secondary structure (DSSP, 8-state):
-PPEEEEE-SS--SSPPTT--EEEEEEE-TT-S-PPPHHHHHTTTTSEEEEEE---TTTS-HHHHHHHHHHHHHHTT--TTSSSPPEEEEE-TT---HHHHHHHHHHHHHTT-EEEEEEETTTGGGG--SSEEEE---S--SPPS-TTEEEEEEEEEEEETTEEEEEEEE-HHHHHHSEES----

pLDDT: mean 93.52, std 8.6, range [51.5, 98.69]

Radius of gyration: 14.8 Å; chains: 1; bounding box: 35×30×37 Å

InterPro domains:
  IPR017853 Glycoside hydrolase superfamily [SSF51445] (19-172)

Sequence (185 aa):
MTLHKAFDAAFPPLSAPIGCSIAIGYIGGKRATNVWTLQEWKRFALLRQIPVYVPDLTLEKPADAAVNACDAARSLGWAPDQRPNRVIVCDLETSIDRSWYAQFTYTVAHEGFQAVAYGSLSTVLENAASDVWVAAWDGSAALLAGQTIHGHQWAADVPWQGTTVDLSVCDDWMWDGAGRGPRHN